Protein AF-A0A8H7UNI3-F1 (afdb_monomer_lite)

Secondary structure (DSSP, 8-state):
-PPPP-----------PPPPPPHHHHHHHHHHHTTS--HHHHHHHHHHHHH-HHHHHHHHHHHHHHHHHHHHHHHHHHHHHHHHHHHHHHHHHHHHHHHHHHHHIIIII-PPPP-GGGGGS-GGGGTHHHHHHHHHHHHHHHHHHH-HHHHHHHHHHHHHHHHHHHHHTTGGGPPP----HHHHHHHHHHHHHHHHHHH-

Foldseek 3Di:
DDDDDDDDDDDDDPPPDPPDDDPVNVVVVVVVVVPPPDLVNVLVVVVVQCVPPVNVVVVVVVVLVVLLVLLVQLLVCCVPPNLVRSLVVSLVVVVVVVVVVVCCCVPPVVDDDDDPCVVVDDPVVPCVSVVVSVLSSVSSVPCVPQNSQLSVLVVVLVCLVVVLVCQCVVNPVHHHDNCDPVSVVVSVVSVVVSVVSSPD

Structure (mmCIF, N/CA/C/O backbone):
data_AF-A0A8H7UNI3-F1
#
_entry.id   AF-A0A8H7UNI3-F1
#
loop_
_atom_site.group_PDB
_atom_site.id
_atom_site.type_symbol
_atom_site.label_atom_id
_atom_site.label_alt_id
_atom_site.label_comp_id
_atom_site.label_asym_id
_atom_site.label_entity_id
_atom_site.label_seq_id
_atom_site.pdbx_PDB_ins_code
_atom_site.Cartn_x
_atom_site.Cartn_y
_atom_site.Cartn_z
_atom_site.occupancy
_atom_site.B_iso_or_equiv
_atom_site.auth_seq_id
_atom_site.auth_comp_id
_atom_site.auth_asym_id
_atom_site.auth_atom_id
_atom_site.pdbx_PDB_model_num
ATOM 1 N N . MET A 1 1 ? 54.895 30.260 94.981 1.00 42.53 1 MET A N 1
ATOM 2 C CA . MET A 1 1 ? 55.186 29.253 93.941 1.00 42.53 1 MET A CA 1
ATOM 3 C C . MET A 1 1 ? 54.260 29.545 92.783 1.00 42.53 1 MET A C 1
ATOM 5 O O . MET A 1 1 ? 53.052 29.468 92.940 1.00 42.53 1 MET A O 1
ATOM 9 N N . THR A 1 2 ? 54.860 30.066 91.725 1.00 41.38 2 THR A N 1
ATOM 10 C CA . THR A 1 2 ? 54.277 30.655 90.517 1.00 41.38 2 THR A CA 1
ATOM 11 C C . THR A 1 2 ? 53.816 29.571 89.540 1.00 41.38 2 THR A C 1
ATOM 13 O O . THR A 1 2 ? 54.536 28.595 89.341 1.00 41.38 2 THR A O 1
ATOM 16 N N . ALA A 1 3 ? 52.640 29.753 88.936 1.00 44.31 3 ALA A N 1
ATOM 17 C CA . ALA A 1 3 ? 52.202 29.032 87.738 1.00 44.31 3 ALA A CA 1
ATOM 18 C C . ALA A 1 3 ? 52.617 29.837 86.486 1.00 44.31 3 ALA A C 1
ATOM 20 O O . ALA A 1 3 ? 52.669 31.065 86.597 1.00 44.31 3 ALA A O 1
ATOM 21 N N . PRO A 1 4 ? 52.928 29.206 85.339 1.00 58.06 4 PRO A N 1
ATOM 22 C CA . PRO A 1 4 ? 53.362 29.924 84.145 1.00 58.06 4 PRO A CA 1
ATOM 23 C C . PRO A 1 4 ? 52.221 30.165 83.132 1.00 58.06 4 PRO A C 1
ATOM 25 O O . PRO A 1 4 ? 51.328 29.330 82.978 1.00 58.06 4 PRO A O 1
ATOM 28 N N . GLU A 1 5 ? 52.302 31.324 82.465 1.00 50.12 5 GLU A N 1
ATOM 29 C CA . GLU A 1 5 ? 51.849 31.624 81.087 1.00 50.12 5 GLU A CA 1
ATOM 30 C C . GLU A 1 5 ? 52.573 30.674 80.098 1.00 50.12 5 GLU A C 1
ATOM 32 O O . GLU A 1 5 ? 53.584 30.087 80.472 1.00 50.12 5 GLU A O 1
ATOM 37 N N . GLU A 1 6 ? 52.202 30.394 78.852 1.00 48.94 6 GLU A N 1
ATOM 38 C CA . GLU A 1 6 ? 51.438 31.023 77.766 1.00 48.94 6 GLU A CA 1
ATOM 39 C C . GLU A 1 6 ? 51.235 29.889 76.715 1.00 48.94 6 GLU A C 1
ATOM 41 O O . GLU A 1 6 ? 51.937 28.881 76.807 1.00 48.94 6 GLU A O 1
ATOM 46 N N . ASP A 1 7 ? 50.291 30.002 75.767 1.00 41.06 7 ASP A N 1
ATOM 47 C CA . ASP A 1 7 ? 50.511 29.688 74.332 1.00 41.06 7 ASP A CA 1
ATOM 48 C C . ASP A 1 7 ? 49.221 29.430 73.516 1.00 41.06 7 ASP A C 1
ATOM 50 O O . ASP A 1 7 ? 48.423 28.535 73.798 1.00 41.06 7 ASP A O 1
ATOM 54 N N . LEU A 1 8 ? 49.158 30.183 72.409 1.00 43.31 8 LEU A N 1
ATOM 55 C CA . LEU A 1 8 ? 48.637 29.850 71.073 1.00 43.31 8 LEU A CA 1
ATOM 56 C C . LEU A 1 8 ? 47.137 30.016 70.755 1.00 43.31 8 LEU A C 1
ATOM 58 O O . LEU A 1 8 ? 46.293 29.133 70.883 1.00 43.31 8 LEU A O 1
ATOM 62 N N . GLU A 1 9 ? 46.893 31.192 70.179 1.00 51.53 9 GLU A N 1
ATOM 63 C CA . GLU A 1 9 ? 45.905 31.547 69.163 1.00 51.53 9 GLU A CA 1
ATOM 64 C C . GLU A 1 9 ? 45.958 30.594 67.941 1.00 51.53 9 GLU A C 1
ATOM 66 O O . GLU A 1 9 ? 46.979 30.508 67.261 1.00 51.53 9 GLU A O 1
ATOM 71 N N . GLU A 1 10 ? 44.847 29.922 67.614 1.00 48.41 10 GLU A N 1
ATOM 72 C CA . GLU A 1 10 ? 44.602 29.363 66.274 1.00 48.41 10 GLU A CA 1
ATOM 73 C C . GLU A 1 10 ? 43.250 29.845 65.730 1.00 48.41 10 GLU A C 1
ATOM 75 O O . GLU A 1 10 ? 42.175 29.576 66.274 1.00 48.41 10 GLU A O 1
ATOM 80 N N . ALA A 1 11 ? 43.326 30.566 64.613 1.00 50.69 11 ALA A N 1
ATOM 81 C CA . ALA A 1 11 ? 42.205 30.995 63.797 1.00 50.69 11 ALA A CA 1
ATOM 82 C C . ALA A 1 11 ? 41.625 29.807 63.002 1.00 50.69 11 ALA A C 1
ATOM 84 O O . ALA A 1 11 ? 42.269 29.274 62.100 1.00 50.69 11 ALA A O 1
ATOM 85 N N . GLY A 1 12 ? 40.383 29.417 63.309 1.00 41.47 12 GLY A N 1
ATOM 86 C CA . GLY A 1 12 ? 39.597 28.445 62.537 1.00 41.47 12 GLY A CA 1
ATOM 87 C C . GLY A 1 12 ? 38.755 29.106 61.426 1.00 41.47 12 GLY A C 1
ATOM 88 O O . GLY A 1 12 ? 38.325 30.249 61.583 1.00 41.47 12 GLY A O 1
ATOM 89 N N . PRO A 1 13 ? 38.508 28.422 60.293 1.00 48.19 13 PRO A N 1
ATOM 90 C CA . PRO A 1 13 ? 38.113 29.038 59.027 1.00 48.19 13 PRO A CA 1
ATOM 91 C C . PRO A 1 13 ? 36.651 29.504 58.992 1.00 48.19 13 PRO A C 1
ATOM 93 O O . PRO A 1 13 ? 35.735 28.786 59.393 1.00 48.19 13 PRO A O 1
ATOM 96 N N . ASN A 1 14 ? 36.437 30.681 58.395 1.00 47.12 14 ASN A N 1
ATOM 97 C CA . ASN A 1 14 ? 35.135 31.165 57.939 1.00 47.12 14 ASN A CA 1
ATOM 98 C C . ASN A 1 14 ? 34.467 30.122 57.028 1.00 47.12 14 ASN A C 1
ATOM 100 O O . ASN A 1 14 ? 34.757 30.037 55.835 1.00 47.12 14 ASN A O 1
ATOM 104 N N . SER A 1 15 ? 33.535 29.350 57.581 1.00 46.44 15 SER A N 1
ATOM 105 C CA . SER A 1 15 ? 32.591 28.552 56.805 1.00 46.44 15 SER A CA 1
ATOM 106 C C . SER A 1 15 ? 31.419 29.444 56.393 1.00 46.44 15 SER A C 1
ATOM 108 O O . SER A 1 15 ? 30.365 29.467 57.023 1.00 46.44 15 SER A O 1
ATOM 110 N N . CYS A 1 16 ? 31.599 30.202 55.307 1.00 44.38 16 CYS A N 1
ATOM 111 C CA . CYS A 1 16 ? 30.467 30.749 54.558 1.00 44.38 16 CYS A CA 1
ATOM 112 C C . CYS A 1 16 ? 29.677 29.571 53.975 1.00 44.38 16 CYS A C 1
ATOM 114 O O . CYS A 1 16 ? 29.961 29.087 52.880 1.00 44.38 16 CYS A O 1
ATOM 116 N N . SER A 1 17 ? 28.702 29.079 54.732 1.00 49.84 17 SER A N 1
ATOM 117 C CA . SER A 1 17 ? 27.636 28.243 54.195 1.00 49.84 17 SER A CA 1
ATOM 118 C C . SER A 1 17 ? 26.796 29.118 53.254 1.00 49.84 17 SER A C 1
ATOM 120 O O . SER A 1 17 ? 26.482 30.257 53.613 1.00 49.84 17 SER A O 1
ATOM 122 N N . PRO A 1 18 ? 26.461 28.659 52.035 1.00 60.09 18 PRO A N 1
ATOM 123 C CA . PRO A 1 18 ? 25.555 29.413 51.181 1.00 60.09 18 PRO A CA 1
ATOM 124 C C . PRO A 1 18 ? 24.216 29.591 51.917 1.00 60.09 18 PRO A C 1
ATOM 126 O O . PRO A 1 18 ? 23.782 28.660 52.603 1.00 60.09 18 PRO A O 1
ATOM 129 N N . PRO A 1 19 ? 23.566 30.764 51.818 1.00 61.25 19 PRO A N 1
ATOM 130 C CA . PRO A 1 19 ? 22.282 30.984 52.467 1.00 61.25 19 PRO A CA 1
ATOM 131 C C . PRO A 1 19 ? 21.279 29.941 51.968 1.00 61.25 19 PRO A C 1
ATOM 133 O O . PRO A 1 19 ? 21.149 29.725 50.761 1.00 61.25 19 PRO A O 1
ATOM 136 N N . SER A 1 20 ? 20.588 29.285 52.904 1.00 57.09 20 SER A N 1
ATOM 137 C CA . SER A 1 20 ? 19.504 28.359 52.583 1.00 57.09 20 SER A CA 1
ATOM 138 C C . SER A 1 20 ? 18.502 29.048 51.653 1.00 57.09 20 SER A C 1
ATOM 140 O O . SER A 1 20 ? 18.133 30.195 51.923 1.00 57.09 20 SER A O 1
ATOM 142 N N . PRO A 1 21 ? 18.055 28.385 50.573 1.00 60.16 21 PRO A N 1
ATOM 143 C CA . PRO A 1 21 ? 17.073 28.964 49.669 1.00 60.16 21 PRO A CA 1
ATOM 144 C C . PRO A 1 21 ? 15.832 29.366 50.471 1.00 60.16 21 PRO A C 1
ATOM 146 O O . PRO A 1 21 ? 15.247 28.550 51.185 1.00 60.16 21 PRO A O 1
ATOM 149 N N . THR A 1 22 ? 15.461 30.645 50.395 1.00 65.56 22 THR A N 1
ATOM 150 C CA . THR A 1 22 ? 14.227 31.153 51.000 1.00 65.56 22 THR A CA 1
ATOM 151 C C . THR A 1 22 ? 13.025 30.472 50.355 1.00 65.56 22 THR A C 1
ATOM 153 O O . THR A 1 22 ? 13.095 30.042 49.200 1.00 65.56 22 THR A O 1
ATOM 156 N N . ILE A 1 23 ? 11.916 30.381 51.092 1.00 62.84 23 ILE A N 1
ATOM 157 C CA . ILE A 1 23 ? 10.674 29.757 50.610 1.00 62.84 23 ILE A CA 1
ATOM 158 C C . ILE A 1 23 ? 10.248 30.340 49.252 1.00 62.84 23 ILE A C 1
ATOM 160 O O . ILE A 1 23 ? 9.912 29.571 48.360 1.00 62.84 23 ILE A O 1
ATOM 164 N N . ASP A 1 24 ? 10.428 31.644 49.033 1.00 60.12 24 ASP A N 1
ATOM 165 C CA . ASP A 1 24 ? 10.155 32.309 47.748 1.00 60.12 24 ASP A CA 1
ATOM 166 C C . ASP A 1 24 ? 10.983 31.744 46.577 1.00 60.12 24 ASP A C 1
ATOM 168 O O . ASP A 1 24 ? 10.516 31.657 45.441 1.00 60.12 24 ASP A O 1
ATOM 172 N N . THR A 1 25 ? 12.222 31.320 46.845 1.00 61.28 25 THR A N 1
ATOM 173 C CA . THR A 1 25 ? 13.099 30.694 45.845 1.00 61.28 25 THR A CA 1
ATOM 174 C C . THR A 1 25 ? 12.619 29.278 45.537 1.00 61.28 25 THR A C 1
ATOM 176 O O . THR A 1 25 ? 12.589 28.875 44.377 1.00 61.28 25 THR A O 1
ATOM 179 N N . ILE A 1 26 ? 12.186 28.530 46.555 1.00 60.28 26 ILE A N 1
ATOM 180 C CA . ILE A 1 26 ? 11.638 27.175 46.400 1.00 60.28 26 ILE A CA 1
ATOM 181 C C . ILE A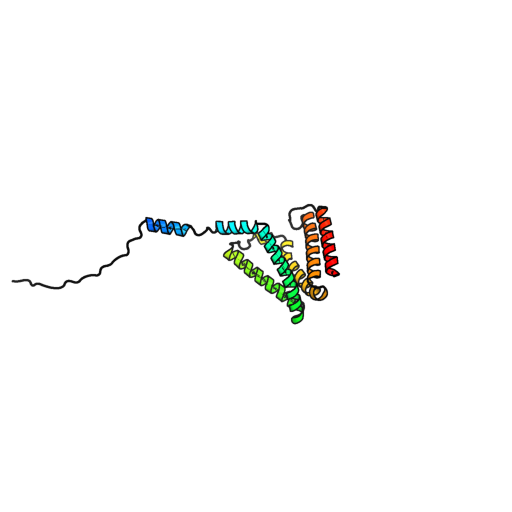 1 26 ? 10.307 27.220 45.639 1.00 60.28 26 ILE A C 1
ATOM 183 O O . ILE A 1 26 ? 10.120 26.436 44.715 1.00 60.28 26 ILE A O 1
ATOM 187 N N . GLU A 1 27 ? 9.420 28.165 45.953 1.00 61.44 27 GLU A N 1
ATOM 188 C CA . GLU A 1 27 ? 8.147 28.347 45.250 1.00 61.44 27 GLU A CA 1
ATOM 189 C C . GLU A 1 27 ? 8.346 28.804 43.799 1.00 61.44 27 GLU A C 1
ATOM 191 O O . GLU A 1 27 ? 7.694 28.273 42.901 1.00 61.44 27 GLU A O 1
ATOM 196 N N . SER A 1 28 ? 9.297 29.708 43.536 1.00 55.53 28 SER A N 1
ATOM 197 C CA . SER A 1 28 ? 9.652 30.137 42.174 1.00 55.53 28 SER A CA 1
ATOM 198 C C . SER A 1 28 ? 10.241 28.992 41.333 1.00 55.53 28 SER A C 1
ATOM 200 O O . SER A 1 28 ? 9.890 28.819 40.164 1.00 55.53 28 SER A O 1
ATOM 202 N N . THR A 1 29 ? 11.071 28.138 41.943 1.00 57.00 29 THR A N 1
ATOM 203 C CA . THR A 1 29 ? 11.663 26.970 41.264 1.00 57.00 29 THR A CA 1
ATOM 204 C C . THR A 1 29 ? 10.628 25.852 41.057 1.00 57.00 29 THR A C 1
ATOM 206 O O . THR A 1 29 ? 10.577 25.245 39.988 1.00 57.00 29 THR A O 1
ATOM 209 N N . ALA A 1 30 ? 9.732 25.633 42.026 1.00 55.91 30 ALA A N 1
ATOM 210 C CA . ALA A 1 30 ? 8.631 24.672 41.932 1.00 55.91 30 ALA A CA 1
ATOM 211 C C . ALA A 1 30 ? 7.537 25.104 40.936 1.00 55.91 30 ALA A C 1
ATOM 213 O O . ALA A 1 30 ? 6.898 24.257 40.304 1.00 55.91 30 ALA A O 1
ATOM 214 N N . ALA A 1 31 ? 7.330 26.412 40.756 1.00 53.22 31 ALA A N 1
ATOM 215 C CA . ALA A 1 31 ? 6.441 26.953 39.731 1.00 53.22 31 ALA A CA 1
ATOM 216 C C . ALA A 1 31 ? 6.993 26.724 38.312 1.00 53.22 31 ALA A C 1
ATOM 218 O O . ALA A 1 31 ? 6.220 26.422 37.405 1.00 53.22 31 ALA A O 1
ATOM 219 N N . ALA A 1 32 ? 8.318 26.791 38.132 1.00 53.22 32 ALA A N 1
ATOM 220 C CA . ALA A 1 32 ? 8.973 26.555 36.845 1.00 53.22 32 ALA A CA 1
ATOM 221 C C . ALA A 1 32 ? 9.024 25.063 36.446 1.00 53.22 32 ALA A C 1
ATOM 223 O O . ALA A 1 32 ? 8.946 24.738 35.261 1.00 53.22 32 ALA A O 1
ATOM 224 N N . GLU A 1 33 ? 9.108 24.138 37.410 1.00 49.38 33 GLU A N 1
ATOM 225 C CA . GLU A 1 33 ? 9.155 22.689 37.138 1.00 49.38 33 GLU A CA 1
ATOM 226 C C . GLU A 1 33 ? 7.776 22.100 36.762 1.00 49.38 33 GLU A C 1
ATOM 228 O O . GLU A 1 33 ? 7.681 21.138 35.997 1.00 49.38 33 GLU A O 1
ATOM 233 N N . ASN A 1 34 ? 6.683 22.734 37.202 1.00 52.75 34 ASN A N 1
ATOM 234 C CA . ASN A 1 34 ? 5.306 22.324 36.890 1.00 52.75 34 ASN A CA 1
ATOM 235 C C . ASN A 1 34 ? 4.814 22.722 35.483 1.00 52.75 34 ASN A C 1
ATOM 237 O O . ASN A 1 34 ? 3.664 22.456 35.128 1.00 52.75 34 ASN A O 1
ATOM 241 N N . GLN A 1 35 ? 5.671 23.328 34.659 1.00 55.00 35 GLN A N 1
ATOM 242 C CA . GLN A 1 35 ? 5.368 23.724 33.278 1.00 55.00 35 GLN A CA 1
ATOM 243 C C . GLN A 1 35 ? 5.898 22.754 32.216 1.00 55.00 35 GLN A C 1
ATOM 245 O O . GLN A 1 35 ? 5.886 23.064 31.024 1.00 55.00 35 GLN A O 1
ATOM 250 N N . GLN A 1 36 ? 6.307 21.545 32.609 1.00 52.44 36 GLN A N 1
ATOM 251 C CA . GLN A 1 36 ? 6.522 20.458 31.659 1.00 52.44 36 GLN A CA 1
ATOM 252 C C . GLN A 1 36 ? 5.143 19.987 31.144 1.00 52.44 36 GLN A C 1
ATOM 254 O O . GLN A 1 36 ? 4.366 19.437 31.929 1.00 52.44 36 GLN A O 1
ATOM 259 N N . PRO A 1 37 ? 4.798 20.169 29.850 1.00 52.97 37 PRO A N 1
ATOM 260 C CA . PRO A 1 37 ? 3.470 19.831 29.346 1.00 52.97 37 PRO A CA 1
ATOM 261 C C . PRO A 1 37 ? 3.170 18.360 29.629 1.00 52.97 37 PRO A C 1
ATOM 263 O O . PRO A 1 37 ? 3.913 17.468 29.195 1.00 52.97 37 PRO A O 1
ATOM 266 N N . SER A 1 38 ? 2.091 18.131 30.380 1.00 60.66 38 SER A N 1
ATOM 267 C CA . SER A 1 38 ? 1.653 16.812 30.829 1.00 60.66 38 SER A CA 1
ATOM 268 C C . SER A 1 38 ? 1.602 15.851 29.642 1.00 60.66 38 SER A C 1
ATOM 270 O O . SER A 1 38 ? 1.135 16.210 28.559 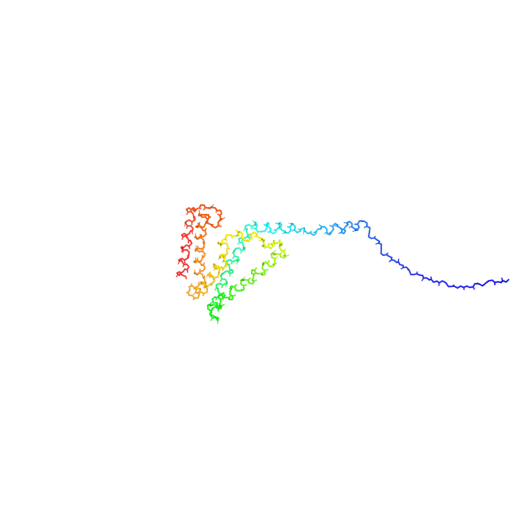1.00 60.66 38 SER A O 1
ATOM 272 N N . THR A 1 39 ? 2.021 14.597 29.828 1.00 68.12 39 THR A N 1
ATOM 273 C CA . THR A 1 39 ? 1.886 13.528 28.820 1.00 68.12 39 THR A CA 1
ATOM 274 C C . THR A 1 39 ? 0.478 13.493 28.204 1.00 68.12 39 THR A C 1
ATOM 276 O O . THR A 1 39 ? 0.327 13.236 27.011 1.00 68.12 39 THR A O 1
ATOM 279 N N . LYS A 1 40 ? -0.550 13.864 28.982 1.00 56.31 40 LYS A N 1
ATOM 280 C CA . LYS A 1 40 ? -1.939 14.001 28.525 1.00 56.31 40 LYS A CA 1
ATOM 281 C C . LYS A 1 40 ? -2.143 15.119 27.493 1.00 56.31 40 LYS A C 1
ATOM 283 O O . LYS A 1 40 ? -2.862 14.907 26.521 1.00 56.31 40 LYS A O 1
ATOM 288 N N . GLU A 1 41 ? -1.499 16.274 27.650 1.00 70.06 41 GLU A N 1
ATOM 289 C CA . GLU A 1 41 ? -1.566 17.373 26.675 1.00 70.06 41 GLU A CA 1
ATOM 290 C C . GLU A 1 41 ? -0.850 17.023 25.368 1.00 70.06 41 GLU A C 1
ATOM 292 O O . GLU A 1 41 ? -1.351 17.332 24.287 1.00 70.06 41 GLU A O 1
ATOM 297 N N . LYS A 1 42 ? 0.286 16.317 25.444 1.00 63.38 42 LYS A N 1
ATOM 298 C CA . LYS A 1 42 ? 1.014 15.849 24.252 1.00 63.38 42 LYS A CA 1
ATOM 299 C C . LYS A 1 42 ? 0.191 14.845 23.437 1.00 63.38 42 LYS A C 1
ATOM 301 O O . LYS A 1 42 ? 0.145 14.950 22.211 1.00 63.38 42 LYS A O 1
ATOM 306 N N . ILE A 1 43 ? -0.479 13.904 24.108 1.00 65.38 43 ILE A N 1
ATOM 307 C CA . ILE A 1 43 ? -1.363 12.916 23.467 1.00 65.38 43 ILE A CA 1
ATOM 308 C C . ILE A 1 43 ? -2.590 13.605 22.857 1.00 65.38 43 ILE A C 1
ATOM 310 O O . ILE A 1 43 ? -2.902 13.364 21.692 1.00 65.38 43 ILE A O 1
ATOM 314 N N . LYS A 1 44 ? -3.231 14.524 23.592 1.00 65.25 44 LYS A N 1
ATOM 315 C CA . LYS A 1 44 ? -4.375 15.302 23.095 1.00 65.25 44 LYS A CA 1
ATOM 316 C C . LYS A 1 44 ? -4.013 16.094 21.836 1.00 65.25 44 LYS A C 1
ATOM 318 O O . LYS A 1 44 ? -4.699 15.985 20.829 1.00 65.25 44 LYS A O 1
ATOM 323 N N . LYS A 1 45 ? -2.865 16.778 21.842 1.00 66.38 45 LYS A N 1
ATOM 324 C CA . LYS A 1 45 ? -2.362 17.530 20.684 1.00 66.38 45 LYS A CA 1
ATOM 325 C C . LYS A 1 45 ? -2.073 16.640 19.466 1.00 66.38 45 LYS A C 1
ATOM 327 O O . LYS A 1 45 ? -2.320 17.062 18.340 1.00 66.38 45 LYS A O 1
ATOM 332 N N . LYS A 1 46 ? -1.566 15.412 19.658 1.00 62.09 46 LYS A N 1
ATOM 333 C CA . LYS A 1 46 ? -1.403 14.426 18.567 1.00 62.09 46 LYS A CA 1
ATOM 334 C C . LYS A 1 46 ? -2.751 13.979 17.993 1.00 62.09 46 LYS A C 1
ATOM 336 O O . LYS A 1 46 ? -2.884 13.898 16.775 1.00 62.09 46 LYS A O 1
ATOM 341 N N . MET A 1 47 ? -3.733 13.715 18.853 1.00 59.88 47 MET A N 1
ATOM 342 C CA . MET A 1 47 ? -5.104 13.379 18.449 1.00 59.88 47 MET A CA 1
ATOM 343 C C . MET A 1 47 ? -5.774 14.526 17.683 1.00 59.88 47 MET A C 1
ATOM 345 O O . MET A 1 47 ? -6.391 14.279 16.650 1.00 59.88 47 MET A O 1
ATOM 349 N N . ASP A 1 48 ? -5.569 15.771 18.114 1.00 69.38 48 ASP A N 1
ATOM 350 C CA . ASP A 1 48 ? -6.068 16.966 17.422 1.00 69.38 48 ASP A CA 1
ATOM 351 C C . ASP A 1 48 ? -5.396 17.156 16.047 1.00 69.38 48 ASP A C 1
ATOM 353 O O . ASP A 1 48 ? -6.027 17.620 15.097 1.00 69.38 48 ASP A O 1
ATOM 357 N N . LEU A 1 49 ? -4.129 16.746 15.903 1.00 71.62 49 LEU A N 1
ATOM 358 C CA . LEU A 1 49 ? -3.405 16.825 14.634 1.00 71.62 49 LEU A CA 1
ATOM 359 C C . LEU A 1 49 ? -3.913 15.805 13.601 1.00 71.62 49 LEU A C 1
ATOM 361 O O . LEU A 1 49 ? -4.104 16.173 12.448 1.00 71.62 49 LEU A O 1
ATOM 365 N N . LEU A 1 50 ? -4.160 14.546 13.989 1.00 73.19 50 LEU A N 1
ATOM 366 C CA . LEU A 1 50 ? -4.750 13.542 13.083 1.00 73.19 50 LEU A CA 1
ATOM 367 C C . LEU A 1 50 ? -6.237 13.820 12.803 1.00 73.19 50 LEU A C 1
ATOM 369 O O . LEU A 1 50 ? -6.722 13.532 11.708 1.00 73.19 50 LEU A O 1
ATOM 373 N N . GLY A 1 51 ? -6.950 14.413 13.764 1.00 74.12 51 GLY A N 1
ATOM 374 C CA . GLY A 1 51 ? -8.320 14.893 13.579 1.00 74.12 51 GLY A CA 1
ATOM 375 C C . GLY A 1 51 ? -8.429 16.067 12.600 1.00 74.12 51 GLY A C 1
ATOM 376 O O . GLY A 1 51 ? -9.498 16.299 12.037 1.00 74.12 51 GLY A O 1
ATOM 377 N N . ASN A 1 52 ? -7.329 16.782 12.341 1.00 89.69 52 ASN A N 1
ATOM 378 C CA . ASN A 1 52 ? -7.287 17.815 11.317 1.00 89.69 52 ASN A CA 1
ATOM 379 C C . ASN A 1 52 ? -7.284 17.183 9.916 1.00 89.69 52 ASN A C 1
ATOM 381 O O . ASN A 1 52 ? -6.264 16.675 9.440 1.00 89.69 52 ASN A O 1
ATOM 385 N N . THR A 1 53 ? -8.424 17.276 9.227 1.00 89.75 53 THR A N 1
ATOM 386 C CA . THR A 1 53 ? -8.634 16.753 7.869 1.00 89.75 53 THR A CA 1
ATOM 387 C C . THR A 1 53 ? -7.510 17.132 6.909 1.00 89.75 53 THR A C 1
ATOM 389 O O . THR A 1 53 ? -7.056 16.290 6.140 1.00 89.75 53 THR A O 1
ATOM 392 N N . TYR A 1 54 ? -7.007 18.368 6.972 1.00 90.44 54 TYR A N 1
ATOM 393 C CA . TYR A 1 54 ? -5.950 18.828 6.070 1.00 90.44 54 TYR A CA 1
ATOM 394 C C . TYR A 1 54 ? -4.626 18.096 6.293 1.00 90.44 54 TYR A C 1
ATOM 396 O O . TYR A 1 54 ? -3.955 17.730 5.329 1.00 90.44 54 TYR A O 1
ATOM 404 N N . PHE A 1 55 ? -4.265 17.843 7.552 1.00 92.19 55 PHE A N 1
ATOM 405 C CA . PHE A 1 55 ? -3.045 17.114 7.884 1.00 92.19 55 PHE A CA 1
ATOM 406 C C . PHE A 1 55 ? -3.144 15.645 7.458 1.00 92.19 55 PHE A C 1
ATOM 408 O O . PHE A 1 55 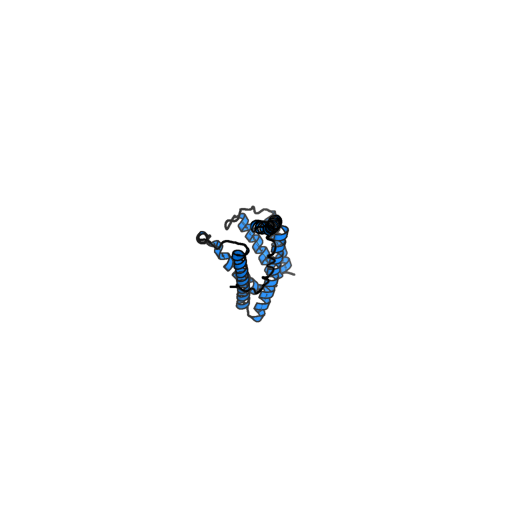? -2.229 15.118 6.827 1.00 92.19 55 PHE A O 1
ATOM 415 N N . SER A 1 56 ? -4.284 15.002 7.711 1.00 91.25 56 SER A N 1
ATOM 416 C CA . SER A 1 56 ? -4.540 13.632 7.256 1.00 91.25 56 SER A CA 1
ATOM 417 C C . SER A 1 56 ? -4.529 13.515 5.726 1.00 91.25 56 SER A C 1
ATOM 419 O O . SER A 1 56 ? -3.897 12.607 5.186 1.00 91.25 56 SER A O 1
ATOM 421 N N . CYS A 1 57 ? -5.131 14.468 5.007 1.00 92.50 57 CYS A N 1
ATOM 422 C CA . CYS A 1 57 ? -5.043 14.539 3.546 1.00 92.50 57 CYS A CA 1
ATOM 423 C C . CYS A 1 57 ? -3.596 14.688 3.066 1.00 92.50 57 CYS A C 1
ATOM 425 O O . CYS A 1 57 ? -3.190 14.007 2.126 1.00 92.50 57 CYS A O 1
ATOM 427 N N . PHE A 1 58 ? -2.801 15.533 3.724 1.00 94.56 58 PHE A N 1
ATOM 428 C CA . PHE A 1 58 ? -1.385 15.685 3.404 1.00 94.56 58 PHE A CA 1
ATOM 429 C C . PHE A 1 58 ? -0.618 14.362 3.558 1.00 94.56 58 PHE A C 1
ATOM 431 O O . PHE A 1 58 ? 0.103 13.968 2.641 1.00 94.56 58 PHE A O 1
ATOM 438 N N . LEU A 1 59 ? -0.819 13.629 4.658 1.00 93.88 59 LEU A N 1
ATOM 439 C CA . LEU A 1 59 ? -0.193 12.317 4.856 1.00 93.88 59 LEU A CA 1
ATOM 440 C C . LEU A 1 59 ? -0.600 11.304 3.777 1.00 93.88 59 LEU A C 1
ATOM 442 O O . LEU A 1 59 ? 0.255 10.573 3.277 1.00 93.88 59 LEU A O 1
ATOM 446 N N . LEU A 1 60 ? -1.878 11.282 3.385 1.00 94.06 60 LEU A N 1
ATOM 447 C CA . LEU A 1 60 ? -2.375 10.410 2.315 1.00 94.06 60 LEU A CA 1
ATOM 448 C C . LEU A 1 60 ? -1.738 10.743 0.958 1.00 94.06 60 LEU A C 1
ATOM 450 O O . LEU A 1 60 ? -1.367 9.833 0.218 1.00 94.06 60 LEU A O 1
ATOM 454 N N . ILE A 1 61 ? -1.560 12.031 0.648 1.00 95.88 61 ILE A N 1
ATOM 455 C CA . ILE A 1 61 ? -0.877 12.479 -0.574 1.00 95.88 61 ILE A CA 1
ATOM 456 C C . ILE A 1 61 ? 0.577 12.005 -0.570 1.00 95.88 61 ILE A C 1
ATOM 458 O O . ILE A 1 61 ? 1.032 11.403 -1.543 1.00 95.88 61 ILE A O 1
ATOM 462 N N . VAL A 1 62 ? 1.298 12.222 0.534 1.00 97.19 62 VAL A N 1
ATOM 463 C CA . VAL A 1 62 ? 2.692 11.779 0.670 1.00 97.19 62 VAL A CA 1
ATOM 464 C C . VAL A 1 62 ? 2.796 10.259 0.525 1.00 97.19 62 VAL A C 1
ATOM 466 O O . VAL A 1 62 ? 3.651 9.777 -0.216 1.00 97.19 62 VAL A O 1
ATOM 469 N N . ALA A 1 63 ? 1.897 9.497 1.154 1.00 94.69 63 ALA A N 1
ATOM 470 C CA . ALA A 1 63 ? 1.853 8.043 1.013 1.00 94.69 63 ALA A CA 1
ATOM 471 C C . ALA A 1 63 ? 1.629 7.606 -0.447 1.00 94.69 63 ALA A C 1
ATOM 473 O O . ALA A 1 63 ? 2.313 6.702 -0.930 1.00 94.69 63 ALA A O 1
ATOM 474 N N . GLY A 1 64 ? 0.735 8.280 -1.177 1.00 94.19 64 GLY A N 1
ATOM 475 C CA . GLY A 1 64 ? 0.518 8.042 -2.606 1.00 94.19 64 GLY A CA 1
ATOM 476 C C . GLY A 1 64 ? 1.771 8.296 -3.451 1.00 94.19 64 GLY A C 1
ATOM 477 O O . GLY A 1 64 ? 2.134 7.465 -4.287 1.00 94.19 64 GLY A O 1
ATOM 478 N N . CYS A 1 65 ? 2.491 9.390 -3.190 1.00 96.31 65 CYS A N 1
ATOM 479 C CA . CYS A 1 65 ? 3.774 9.676 -3.840 1.00 96.31 65 CYS A CA 1
ATOM 480 C C . CYS A 1 65 ? 4.817 8.586 -3.549 1.00 96.31 65 CYS A C 1
ATOM 482 O O . CYS A 1 65 ? 5.524 8.145 -4.457 1.00 96.31 65 CYS A O 1
ATOM 484 N N . CYS A 1 66 ? 4.885 8.098 -2.309 1.00 95.25 66 CYS A N 1
ATOM 485 C CA . CYS A 1 66 ? 5.781 7.004 -1.937 1.00 95.25 66 CYS A CA 1
ATOM 486 C C . CYS A 1 66 ? 5.476 5.709 -2.706 1.00 95.25 66 CYS A C 1
ATOM 488 O O . CYS A 1 66 ? 6.414 5.036 -3.127 1.00 95.25 66 CYS A O 1
ATOM 490 N N . LEU A 1 67 ? 4.203 5.376 -2.960 1.00 94.12 67 LEU A N 1
ATOM 491 C CA . LEU A 1 67 ? 3.842 4.212 -3.786 1.00 94.12 67 LEU A CA 1
ATOM 492 C C . LEU A 1 67 ? 4.329 4.355 -5.239 1.00 94.12 67 LEU A C 1
ATOM 494 O O . LEU A 1 67 ? 4.785 3.376 -5.835 1.00 94.12 67 LEU A O 1
ATOM 498 N N . ALA A 1 68 ? 4.299 5.570 -5.797 1.00 93.94 68 ALA A N 1
ATOM 499 C CA . ALA A 1 68 ? 4.866 5.848 -7.118 1.00 93.94 68 ALA A CA 1
ATOM 500 C C . ALA A 1 68 ? 6.389 5.651 -7.148 1.00 93.94 68 ALA A C 1
ATOM 502 O O . ALA A 1 68 ? 6.915 4.982 -8.043 1.00 93.94 68 ALA A O 1
ATOM 503 N N . VAL A 1 69 ? 7.092 6.157 -6.131 1.00 95.19 69 VAL A N 1
ATOM 504 C CA . VAL A 1 69 ? 8.538 5.941 -5.970 1.00 95.19 69 VAL A CA 1
ATOM 505 C C . VAL A 1 69 ? 8.851 4.453 -5.798 1.00 95.19 69 VAL A C 1
ATOM 507 O O . VAL A 1 69 ? 9.762 3.944 -6.449 1.00 95.19 69 VAL A O 1
ATOM 510 N N . GLN A 1 70 ? 8.071 3.730 -4.990 1.00 94.56 70 GLN A N 1
ATOM 511 C CA . GLN A 1 70 ? 8.229 2.293 -4.774 1.00 94.56 70 GLN A CA 1
ATOM 512 C C . GLN A 1 70 ? 8.083 1.505 -6.079 1.00 94.56 70 GLN A C 1
ATOM 514 O O . GLN A 1 70 ? 8.887 0.613 -6.339 1.00 94.56 70 GLN A O 1
ATOM 519 N N . ALA A 1 71 ? 7.105 1.836 -6.927 1.00 93.31 71 ALA A N 1
ATOM 520 C CA . ALA A 1 71 ? 6.945 1.193 -8.230 1.00 93.31 71 ALA A CA 1
ATOM 521 C C . ALA A 1 71 ? 8.202 1.352 -9.107 1.00 93.31 71 ALA A C 1
ATOM 523 O O . ALA A 1 71 ? 8.684 0.374 -9.684 1.00 93.31 71 ALA A O 1
ATOM 524 N N . GLY A 1 72 ? 8.782 2.557 -9.150 1.00 91.69 72 GLY A N 1
ATOM 525 C CA . GLY A 1 72 ? 10.035 2.823 -9.864 1.00 91.69 72 GLY A CA 1
ATOM 526 C C . GLY A 1 72 ? 11.246 2.107 -9.256 1.00 91.69 72 GLY A C 1
ATOM 527 O O . GLY A 1 72 ? 12.006 1.455 -9.973 1.00 91.69 72 GLY A O 1
ATOM 528 N N . ALA A 1 73 ? 11.408 2.169 -7.933 1.00 94.12 73 ALA A N 1
ATOM 529 C CA . ALA A 1 73 ? 12.497 1.506 -7.215 1.00 94.12 73 ALA A CA 1
ATOM 530 C C . ALA A 1 73 ? 12.464 -0.018 -7.413 1.00 94.12 73 ALA A C 1
ATOM 532 O O . ALA A 1 73 ? 13.487 -0.632 -7.721 1.00 94.12 73 ALA A O 1
ATOM 533 N N . ASN A 1 74 ? 11.277 -0.619 -7.328 1.00 94.31 74 ASN A N 1
ATOM 534 C CA . ASN A 1 74 ? 11.068 -2.046 -7.545 1.00 94.31 74 ASN A CA 1
ATOM 535 C C . ASN A 1 74 ? 11.365 -2.460 -8.987 1.00 94.31 74 ASN A C 1
ATOM 537 O O . ASN A 1 74 ? 11.98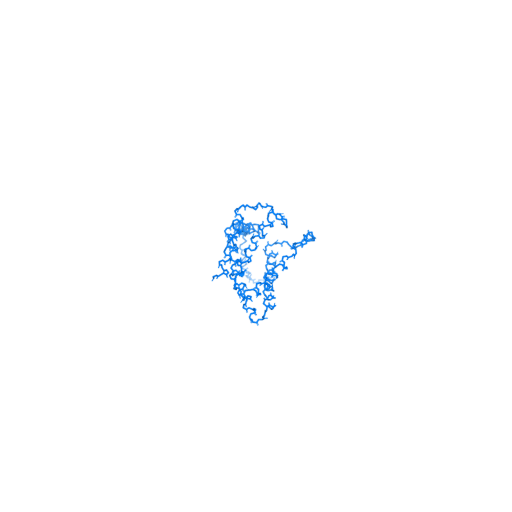1 -3.502 -9.210 1.00 94.31 74 ASN A O 1
ATOM 541 N N . ALA A 1 75 ? 10.975 -1.646 -9.971 1.00 92.00 75 ALA A N 1
ATOM 542 C CA . ALA A 1 75 ? 11.322 -1.888 -11.367 1.00 92.00 75 ALA A CA 1
ATOM 543 C C . ALA A 1 75 ? 12.841 -1.827 -11.595 1.00 92.00 75 ALA A C 1
ATOM 545 O O . ALA A 1 75 ? 13.380 -2.650 -12.332 1.00 92.00 75 ALA A O 1
ATOM 546 N N . THR A 1 76 ? 13.540 -0.900 -10.937 1.00 93.31 76 THR A N 1
ATOM 547 C CA . THR A 1 76 ? 15.006 -0.814 -10.977 1.00 93.31 76 THR A CA 1
ATOM 548 C C . THR A 1 76 ? 15.646 -2.051 -10.355 1.00 93.31 76 THR A C 1
ATOM 550 O O . THR A 1 76 ? 16.415 -2.729 -11.027 1.00 93.31 76 THR A O 1
ATOM 553 N N . LEU A 1 77 ? 15.276 -2.422 -9.126 1.00 93.19 77 LEU A N 1
ATOM 554 C CA . LEU A 1 77 ? 15.757 -3.646 -8.471 1.00 93.19 77 LEU A CA 1
ATOM 555 C C . LEU A 1 77 ? 15.493 -4.898 -9.315 1.00 93.19 77 LEU A C 1
ATOM 557 O O . LEU A 1 77 ? 16.352 -5.771 -9.391 1.00 93.19 77 LEU A O 1
ATOM 561 N N . ASN A 1 78 ? 14.348 -4.971 -9.997 1.00 94.06 78 ASN A N 1
ATOM 562 C CA . ASN A 1 78 ? 14.016 -6.087 -10.880 1.00 94.06 78 ASN A CA 1
ATOM 563 C C . ASN A 1 78 ? 15.005 -6.209 -12.052 1.00 94.06 78 ASN A C 1
ATOM 565 O O . ASN A 1 78 ? 15.369 -7.319 -12.428 1.00 94.06 78 ASN A O 1
ATOM 569 N N . LYS A 1 79 ? 15.501 -5.088 -12.595 1.00 92.69 79 LYS A N 1
ATOM 570 C CA . LYS A 1 79 ? 16.515 -5.104 -13.664 1.00 92.69 79 LYS A CA 1
ATOM 571 C C . LYS A 1 79 ? 17.856 -5.686 -13.205 1.00 92.69 79 LYS A C 1
ATOM 573 O O . LYS A 1 79 ? 18.531 -6.305 -14.018 1.00 92.69 79 LYS A O 1
ATOM 578 N N . TYR A 1 80 ? 18.231 -5.496 -11.938 1.00 95.00 80 TYR A N 1
ATOM 579 C CA . TYR A 1 80 ? 19.538 -5.919 -11.415 1.00 95.00 80 TYR A CA 1
ATOM 580 C C . TYR A 1 80 ? 19.509 -7.272 -10.694 1.00 95.00 80 TYR A C 1
ATOM 582 O O . TYR A 1 80 ? 20.412 -8.079 -10.876 1.00 95.00 80 TYR A O 1
ATOM 590 N N . GLY A 1 81 ? 18.490 -7.526 -9.872 1.00 93.12 81 GLY A N 1
ATOM 591 C CA . GLY A 1 81 ? 18.377 -8.735 -9.045 1.00 93.12 81 GLY A CA 1
ATOM 592 C C . GLY A 1 81 ? 17.273 -9.699 -9.480 1.00 93.12 81 GLY A C 1
ATOM 593 O O . GLY A 1 81 ? 17.122 -10.771 -8.898 1.00 93.12 81 GLY A O 1
ATOM 594 N N . GLY A 1 82 ? 16.480 -9.337 -10.491 1.00 94.00 82 GLY A N 1
ATOM 595 C CA . GLY A 1 82 ? 15.329 -10.118 -10.929 1.00 94.00 82 GLY A CA 1
ATOM 596 C C . GLY A 1 82 ? 14.082 -9.932 -10.059 1.00 94.00 82 GLY A C 1
ATOM 597 O O . GLY A 1 82 ? 14.075 -9.256 -9.027 1.00 94.00 82 GLY A O 1
ATOM 598 N N . ARG A 1 83 ? 12.989 -10.558 -10.505 1.00 91.25 83 ARG A N 1
ATOM 599 C CA . ARG A 1 83 ? 11.625 -10.329 -9.992 1.00 91.25 83 ARG A CA 1
ATOM 600 C C . ARG A 1 83 ? 11.480 -10.723 -8.526 1.00 91.25 83 ARG A C 1
ATOM 602 O O . ARG A 1 83 ? 10.987 -9.937 -7.723 1.00 91.25 83 ARG A O 1
ATOM 609 N N . SER A 1 84 ? 11.923 -11.932 -8.186 1.00 92.44 84 SER A N 1
ATOM 610 C CA . SER A 1 84 ? 11.795 -12.468 -6.830 1.00 92.44 84 SER A CA 1
ATOM 611 C C . SER A 1 84 ? 12.615 -11.647 -5.838 1.00 92.44 84 SER A C 1
ATOM 613 O O . SER A 1 84 ? 12.089 -11.246 -4.809 1.00 92.44 84 SER A O 1
ATOM 615 N N . PHE A 1 85 ? 13.859 -11.304 -6.187 1.00 94.56 85 PHE A N 1
ATOM 616 C CA . PHE A 1 85 ? 14.721 -10.487 -5.335 1.00 94.56 85 PHE A CA 1
ATOM 617 C C . PHE A 1 85 ? 14.136 -9.091 -5.093 1.00 94.56 85 PHE A C 1
ATOM 619 O O . PHE A 1 85 ? 14.059 -8.648 -3.950 1.00 94.56 85 PHE A O 1
ATOM 626 N N . ALA A 1 86 ? 13.665 -8.416 -6.146 1.00 93.56 86 ALA A N 1
ATOM 627 C CA . ALA A 1 86 ? 13.060 -7.092 -6.025 1.00 93.56 86 ALA A CA 1
ATOM 628 C C . ALA A 1 86 ? 11.824 -7.097 -5.112 1.00 93.56 86 ALA A C 1
ATOM 630 O O . ALA A 1 86 ? 11.696 -6.231 -4.247 1.00 93.56 86 ALA A O 1
ATOM 631 N N . ALA A 1 87 ? 10.942 -8.090 -5.268 1.00 93.00 87 ALA A N 1
ATOM 632 C CA . ALA A 1 87 ? 9.768 -8.241 -4.415 1.00 93.00 87 ALA A CA 1
ATOM 633 C C . ALA A 1 87 ? 10.158 -8.523 -2.954 1.00 93.00 87 ALA A C 1
ATOM 635 O O . ALA A 1 87 ? 9.639 -7.868 -2.050 1.00 93.00 87 ALA A O 1
ATOM 636 N N . THR A 1 88 ? 11.105 -9.439 -2.721 1.00 94.12 88 THR A N 1
ATOM 637 C CA . THR A 1 88 ? 11.587 -9.779 -1.375 1.00 94.12 88 THR A CA 1
ATOM 638 C C . THR A 1 88 ? 12.219 -8.578 -0.681 1.00 94.12 88 THR A C 1
ATOM 640 O O . THR A 1 88 ? 11.848 -8.285 0.451 1.00 94.12 88 THR A O 1
ATOM 643 N N . ILE A 1 89 ? 13.122 -7.849 -1.345 1.00 95.44 89 ILE A N 1
ATOM 644 C CA . ILE A 1 89 ? 13.771 -6.667 -0.759 1.00 95.44 89 ILE A CA 1
ATOM 645 C C . ILE A 1 89 ? 12.756 -5.556 -0.494 1.00 95.44 89 ILE A C 1
ATOM 647 O O . ILE A 1 89 ? 12.786 -4.965 0.582 1.00 95.44 89 ILE A O 1
ATOM 651 N N . SER A 1 90 ? 11.826 -5.303 -1.421 1.00 91.50 90 SER A N 1
ATOM 652 C CA . SER A 1 90 ? 10.766 -4.305 -1.225 1.00 91.50 90 SER A CA 1
ATOM 653 C C . SER A 1 90 ? 9.900 -4.622 -0.006 1.00 91.50 90 SER A C 1
ATOM 655 O O . SER A 1 90 ? 9.616 -3.741 0.803 1.00 91.50 90 SER A O 1
ATOM 657 N N . PHE A 1 91 ? 9.500 -5.884 0.151 1.00 90.06 91 PHE A N 1
ATOM 658 C CA . PHE A 1 91 ? 8.668 -6.289 1.277 1.00 90.06 91 PHE A CA 1
ATOM 659 C C . PHE A 1 91 ? 9.459 -6.330 2.593 1.00 90.06 91 PHE A C 1
ATOM 661 O O . PHE A 1 91 ? 8.935 -5.937 3.632 1.00 90.06 91 PHE A O 1
ATOM 668 N N . ALA A 1 92 ? 10.732 -6.736 2.559 1.00 94.19 92 ALA A N 1
ATOM 669 C CA . ALA A 1 92 ? 11.603 -6.781 3.732 1.00 94.19 92 ALA A CA 1
ATOM 670 C C . ALA A 1 92 ? 11.910 -5.385 4.295 1.00 94.19 92 ALA A C 1
ATOM 672 O O . ALA A 1 92 ? 11.837 -5.187 5.507 1.00 94.19 92 ALA A O 1
ATOM 673 N N . THR A 1 93 ? 12.214 -4.400 3.442 1.00 94.94 93 THR A N 1
ATOM 674 C CA . THR A 1 93 ? 12.440 -3.016 3.896 1.00 94.94 93 THR A CA 1
ATOM 675 C C . THR A 1 93 ? 11.156 -2.382 4.428 1.00 94.94 93 THR A C 1
ATOM 677 O O . THR A 1 93 ? 11.198 -1.681 5.438 1.00 94.94 93 THR A O 1
ATOM 680 N N . GLY A 1 94 ? 10.005 -2.689 3.819 1.00 94.00 94 GLY A N 1
ATOM 681 C CA . GLY A 1 94 ? 8.692 -2.313 4.345 1.00 94.00 94 GLY A CA 1
ATOM 682 C C . GLY A 1 94 ? 8.417 -2.915 5.727 1.00 94.00 94 GLY A C 1
ATOM 683 O O . GLY A 1 94 ? 8.034 -2.190 6.644 1.00 94.00 94 GLY A O 1
ATOM 684 N N . LEU A 1 95 ? 8.676 -4.215 5.908 1.00 95.00 95 LEU A N 1
ATOM 685 C CA . LEU A 1 95 ? 8.542 -4.888 7.202 1.00 95.00 95 LEU A CA 1
ATOM 686 C C . LEU A 1 95 ? 9.438 -4.239 8.262 1.00 95.00 95 LEU A C 1
ATOM 688 O O . LEU A 1 95 ? 8.970 -3.959 9.361 1.00 95.00 95 LEU A O 1
ATOM 692 N N . LEU A 1 96 ? 10.697 -3.947 7.927 1.00 96.88 96 LEU A N 1
ATOM 693 C CA . LEU A 1 96 ? 11.616 -3.264 8.836 1.00 96.88 96 LEU A CA 1
ATOM 694 C C . LEU A 1 96 ? 11.079 -1.889 9.260 1.00 96.88 96 LEU A C 1
ATOM 696 O O . LEU A 1 96 ? 11.091 -1.573 10.448 1.00 96.88 96 LEU A O 1
ATOM 700 N N . ALA A 1 97 ? 10.562 -1.092 8.321 1.00 95.69 97 ALA A N 1
ATOM 701 C CA . ALA A 1 97 ? 9.974 0.210 8.629 1.00 95.69 97 ALA A CA 1
ATOM 702 C C . ALA A 1 97 ? 8.756 0.092 9.565 1.00 95.69 97 ALA A C 1
ATOM 704 O O . ALA A 1 97 ? 8.634 0.863 10.517 1.00 95.69 97 ALA A O 1
ATOM 705 N N . VAL A 1 98 ? 7.888 -0.901 9.344 1.00 95.19 98 VAL A N 1
ATOM 706 C CA . VAL A 1 98 ? 6.730 -1.166 10.214 1.00 95.19 98 VAL A CA 1
ATOM 707 C C . VAL A 1 98 ? 7.164 -1.649 11.601 1.00 95.19 98 VAL A C 1
ATOM 709 O O . VAL A 1 98 ? 6.564 -1.241 12.591 1.00 95.19 98 VAL A O 1
ATOM 712 N N . LEU A 1 99 ? 8.221 -2.459 11.710 1.00 96.69 99 LEU A N 1
ATOM 713 C CA . LEU A 1 99 ? 8.771 -2.882 13.004 1.00 96.69 99 LEU A CA 1
ATOM 714 C C . LEU A 1 99 ? 9.366 -1.706 13.786 1.00 96.69 99 LEU A C 1
ATOM 716 O O . LEU A 1 99 ? 9.136 -1.596 14.988 1.00 96.69 99 LEU A O 1
ATOM 720 N N . ILE A 1 100 ? 10.081 -0.800 13.114 1.00 97.31 100 ILE A N 1
ATOM 721 C CA . ILE A 1 100 ? 10.578 0.436 13.734 1.00 97.31 100 ILE A CA 1
ATOM 722 C C . ILE A 1 100 ? 9.401 1.279 14.234 1.00 97.31 100 ILE A C 1
ATOM 724 O O . ILE A 1 100 ? 9.411 1.726 15.380 1.00 97.31 100 ILE A O 1
ATOM 728 N N . PHE A 1 101 ? 8.366 1.455 13.406 1.00 95.75 101 PHE A N 1
ATOM 729 C CA . PHE A 1 101 ? 7.150 2.154 13.813 1.00 95.75 101 PHE A CA 1
ATOM 730 C C . PHE A 1 101 ? 6.495 1.493 15.032 1.00 95.75 101 PHE A C 1
ATOM 732 O O . PHE A 1 101 ? 6.176 2.193 15.984 1.00 95.75 101 PHE A O 1
ATOM 739 N N . PHE A 1 102 ? 6.365 0.164 15.049 1.00 95.19 102 PHE A N 1
ATOM 740 C CA . PHE A 1 102 ? 5.811 -0.586 16.178 1.00 95.19 102 PHE A CA 1
ATOM 741 C C . PHE A 1 102 ? 6.592 -0.347 17.477 1.00 95.19 102 PHE A C 1
ATOM 743 O O . PHE A 1 102 ? 5.992 -0.075 18.515 1.00 95.19 102 PHE A O 1
ATOM 750 N N . VAL A 1 103 ? 7.928 -0.386 17.428 1.00 96.06 103 VAL A N 1
ATOM 751 C CA . VAL A 1 103 ? 8.767 -0.095 18.601 1.00 96.06 103 VAL A CA 1
ATOM 752 C C . VAL A 1 103 ? 8.534 1.334 19.090 1.00 96.06 103 VAL A C 1
ATOM 754 O O . VAL A 1 103 ? 8.351 1.537 20.289 1.00 96.06 103 VAL A O 1
ATOM 757 N N . ILE A 1 104 ? 8.488 2.322 18.192 1.00 94.94 104 ILE A N 1
ATOM 758 C CA . ILE A 1 104 ? 8.216 3.725 18.549 1.00 94.94 104 ILE A CA 1
ATOM 759 C C . ILE A 1 104 ? 6.811 3.876 19.142 1.00 94.94 104 ILE A C 1
ATOM 761 O O . ILE A 1 104 ? 6.635 4.575 20.138 1.00 94.94 104 ILE A O 1
ATOM 765 N N . ASP A 1 105 ? 5.813 3.223 18.559 1.00 92.81 105 ASP A N 1
ATOM 766 C CA . ASP A 1 105 ? 4.422 3.309 18.994 1.00 92.81 105 ASP A CA 1
ATOM 767 C C . ASP A 1 105 ? 4.238 2.758 20.417 1.00 92.81 105 ASP A C 1
ATOM 769 O O . ASP A 1 105 ? 3.670 3.418 21.288 1.00 92.81 105 ASP A O 1
ATOM 773 N N . VAL A 1 106 ? 4.837 1.602 20.707 1.00 93.81 106 VAL A N 1
ATOM 774 C CA . VAL A 1 106 ? 4.780 0.988 22.040 1.00 93.81 106 VAL A CA 1
ATOM 775 C C . VAL A 1 106 ? 5.609 1.768 23.069 1.00 93.81 106 VAL A C 1
ATOM 777 O O . VAL A 1 106 ? 5.152 1.987 24.188 1.00 93.81 106 VAL A O 1
ATOM 780 N N . THR A 1 107 ? 6.822 2.208 22.717 1.00 91.00 107 THR A N 1
ATOM 781 C CA . THR A 1 107 ? 7.759 2.809 23.690 1.00 91.00 107 THR A CA 1
ATOM 782 C C . THR A 1 107 ? 7.581 4.313 23.888 1.00 91.00 107 THR A C 1
ATOM 784 O O . THR A 1 107 ? 7.734 4.800 25.005 1.00 91.00 107 THR A O 1
ATOM 787 N N . ALA A 1 108 ? 7.260 5.058 22.829 1.00 90.19 108 ALA A N 1
ATOM 788 C CA . ALA A 1 108 ? 7.196 6.518 22.851 1.00 90.19 108 ALA A CA 1
ATOM 789 C C . ALA A 1 108 ? 5.767 7.067 22.759 1.00 90.19 108 ALA A C 1
ATOM 791 O O . ALA A 1 108 ? 5.515 8.170 23.249 1.00 90.19 108 ALA A O 1
ATOM 792 N N . LEU A 1 109 ? 4.835 6.339 22.129 1.00 87.56 109 LEU A N 1
ATOM 793 C CA . LEU A 1 109 ? 3.429 6.759 22.014 1.00 87.56 109 LEU A CA 1
ATOM 794 C C . LEU A 1 109 ? 2.521 6.101 23.060 1.00 87.56 109 LEU A C 1
ATOM 796 O O . LEU A 1 109 ? 1.429 6.607 23.314 1.00 87.56 109 LEU A O 1
ATOM 800 N N . GLY A 1 110 ? 3.008 5.055 23.732 1.00 85.44 110 GLY A N 1
ATOM 801 C CA . GLY A 1 110 ? 2.327 4.407 24.850 1.00 85.44 110 GLY A CA 1
ATOM 802 C C . GLY A 1 110 ? 1.213 3.451 24.426 1.00 85.44 110 GLY A C 1
ATOM 803 O O . GLY A 1 110 ? 0.332 3.154 25.234 1.00 85.44 110 GLY A O 1
ATOM 804 N N . THR A 1 111 ? 1.227 2.972 23.179 1.00 89.56 111 THR A N 1
ATOM 805 C CA . THR A 1 111 ? 0.270 1.961 22.716 1.00 89.56 111 THR A CA 1
ATOM 806 C C . THR A 1 111 ? 0.522 0.637 23.450 1.00 89.56 111 THR A C 1
ATOM 808 O O . THR A 1 111 ? 1.657 0.151 23.466 1.00 89.56 111 THR A O 1
ATOM 811 N N . PRO A 1 112 ? -0.500 0.024 24.080 1.00 89.69 112 PRO A N 1
ATOM 812 C CA . PRO A 1 112 ? -0.316 -1.228 24.803 1.00 89.69 112 PRO A CA 1
ATOM 813 C C . PRO A 1 112 ? 0.011 -2.381 23.848 1.00 89.69 112 PRO A C 1
ATOM 815 O O . PRO A 1 112 ? -0.507 -2.454 22.732 1.00 89.69 112 PRO A O 1
ATOM 818 N N . LEU A 1 113 ? 0.831 -3.323 24.319 1.00 92.56 113 LEU A N 1
ATOM 819 C CA . LEU A 1 113 ? 1.109 -4.557 23.585 1.00 92.56 113 LEU A CA 1
ATOM 820 C C . LEU A 1 113 ? -0.174 -5.380 23.359 1.00 92.56 113 LEU A C 1
ATOM 822 O O . LEU A 1 113 ? -1.126 -5.276 24.144 1.00 92.56 113 LEU A O 1
ATOM 826 N N . PRO A 1 114 ? -0.210 -6.228 22.311 1.00 90.06 114 PRO A N 1
ATOM 827 C CA . PRO A 1 114 ? -1.362 -7.077 22.034 1.00 90.06 114 PRO A CA 1
ATOM 828 C C . PRO A 1 114 ? -1.760 -7.921 23.253 1.00 90.06 114 PRO A C 1
ATOM 830 O O . PRO A 1 114 ? -0.934 -8.609 23.850 1.00 90.06 114 PRO A O 1
ATOM 833 N N . SER A 1 115 ? -3.041 -7.864 23.619 1.00 90.69 115 SER A N 1
ATOM 834 C CA . SER A 1 115 ? -3.604 -8.629 24.741 1.00 90.69 115 SER A CA 1
ATOM 835 C C . SER A 1 115 ? -4.138 -9.993 24.293 1.00 90.69 115 SER A C 1
ATOM 837 O O . SER A 1 115 ? -4.218 -10.286 23.098 1.00 90.69 115 SER A O 1
ATOM 839 N N . SER A 1 116 ? -4.607 -10.806 25.245 1.00 89.06 116 SER A N 1
ATOM 840 C CA . SER A 1 116 ? -5.293 -12.076 24.964 1.00 89.06 116 SER A CA 1
ATOM 841 C C . SER A 1 116 ? -6.511 -11.932 24.044 1.00 89.06 116 SER A C 1
ATOM 843 O O . SER A 1 116 ? -6.885 -12.904 23.399 1.00 89.06 116 SER A O 1
ATOM 845 N N . LYS A 1 117 ? -7.082 -10.725 23.901 1.00 88.69 117 LYS A N 1
ATOM 846 C CA . LYS A 1 117 ? -8.158 -10.429 22.938 1.00 88.69 117 LYS A CA 1
ATOM 847 C C . LYS A 1 117 ? -7.742 -10.622 21.477 1.00 88.69 117 LYS A C 1
ATOM 849 O O . LYS A 1 117 ? -8.603 -10.719 20.614 1.00 88.69 117 LYS A O 1
ATOM 854 N N . LEU A 1 118 ? -6.447 -10.699 21.167 1.00 89.38 118 LEU A N 1
ATOM 855 C CA . LEU A 1 118 ? -5.988 -10.955 19.801 1.00 89.38 118 LEU A CA 1
ATOM 856 C C . LEU A 1 118 ? -6.502 -12.301 19.259 1.00 89.38 118 LEU A C 1
ATOM 858 O O . LEU A 1 118 ? -6.752 -12.426 18.064 1.00 89.38 118 LEU A O 1
ATOM 862 N N . THR A 1 119 ? -6.726 -13.286 20.134 1.00 88.44 119 THR A N 1
ATOM 863 C CA . THR A 1 119 ? -7.267 -14.600 19.748 1.00 88.44 119 THR A CA 1
ATOM 864 C C . THR A 1 119 ? -8.722 -14.539 19.283 1.00 88.44 119 THR A C 1
ATOM 866 O O . THR A 1 119 ? -9.177 -15.457 18.608 1.00 88.44 119 THR A O 1
ATOM 869 N N . THR A 1 120 ? -9.446 -13.458 19.592 1.00 92.31 120 THR A N 1
ATOM 870 C CA . THR A 1 120 ? -10.825 -13.248 19.132 1.00 92.31 120 THR A CA 1
ATOM 871 C C . THR A 1 120 ? -10.893 -12.504 17.798 1.00 92.31 120 THR A C 1
ATOM 873 O O . THR A 1 120 ? -11.989 -12.226 17.315 1.00 92.31 120 THR A O 1
ATOM 876 N N . ALA A 1 121 ? -9.751 -12.130 17.209 1.00 91.38 121 ALA A N 1
ATOM 877 C CA . ALA A 1 121 ? -9.727 -11.456 15.919 1.00 91.38 121 ALA A CA 1
ATOM 878 C C . ALA A 1 121 ? -10.246 -12.395 14.812 1.00 91.38 121 ALA A C 1
ATOM 880 O O . ALA A 1 121 ? -9.825 -13.553 14.739 1.00 91.38 121 ALA A O 1
ATOM 881 N N . PRO A 1 122 ? -11.133 -11.919 13.922 1.00 91.50 122 PRO A N 1
ATOM 882 C CA . PRO A 1 122 ? -11.684 -12.752 12.864 1.00 91.50 122 PRO A CA 1
ATOM 883 C C . PRO A 1 122 ? -10.595 -13.166 11.868 1.00 91.50 122 PRO A C 1
ATOM 885 O O . PRO A 1 122 ? -9.650 -12.420 11.617 1.00 91.50 122 PRO A O 1
ATOM 888 N N . ALA A 1 123 ? -10.747 -14.338 11.243 1.00 89.06 123 ALA A N 1
ATOM 889 C CA . ALA A 1 123 ? -9.734 -14.905 10.345 1.00 89.06 123 ALA A CA 1
ATOM 890 C C . ALA A 1 123 ? -9.328 -13.955 9.197 1.00 89.06 123 ALA A C 1
ATOM 892 O O . ALA A 1 123 ? -8.159 -13.902 8.817 1.00 89.06 123 ALA A O 1
ATOM 893 N N . TYR A 1 124 ? -10.264 -13.147 8.687 1.00 89.00 124 TYR A N 1
ATOM 894 C CA . TYR A 1 124 ? -9.978 -12.178 7.628 1.00 89.00 124 TYR A CA 1
ATOM 895 C C . TYR A 1 124 ? -9.042 -11.041 8.072 1.00 89.00 124 TYR A C 1
ATOM 897 O O . TYR A 1 124 ? -8.416 -10.423 7.220 1.00 89.00 124 TYR A O 1
ATOM 905 N N . ALA A 1 125 ? -8.896 -10.759 9.372 1.00 89.75 125 ALA A N 1
ATOM 906 C CA . ALA A 1 125 ? -7.998 -9.705 9.855 1.00 89.75 125 ALA A CA 1
ATOM 907 C C . ALA A 1 125 ? -6.519 -10.010 9.548 1.00 89.75 125 ALA A C 1
ATOM 909 O O . ALA A 1 125 ? -5.694 -9.104 9.456 1.00 89.75 125 ALA A O 1
ATOM 910 N N . TRP A 1 126 ? -6.190 -11.286 9.335 1.00 89.38 126 TRP A N 1
ATOM 911 C CA . TRP A 1 126 ? -4.824 -11.768 9.141 1.00 89.38 126 TRP A CA 1
ATOM 912 C C . TRP A 1 126 ? -4.370 -11.765 7.675 1.00 89.38 126 TRP A C 1
ATOM 914 O O . TRP A 1 126 ? -3.185 -11.933 7.394 1.00 89.38 126 TRP A O 1
ATOM 924 N N . VAL A 1 127 ? -5.281 -11.542 6.721 1.00 92.00 127 VAL A N 1
ATOM 925 C CA . VAL A 1 127 ? -4.962 -11.639 5.282 1.00 92.00 127 VAL A CA 1
ATOM 926 C C . VAL A 1 127 ? -4.234 -10.408 4.738 1.00 92.00 127 VAL A C 1
ATOM 928 O O . VAL A 1 127 ? -3.683 -10.460 3.639 1.00 92.00 127 VAL A O 1
ATOM 931 N N . GLY A 1 128 ? -4.185 -9.309 5.500 1.00 87.50 128 GLY A N 1
ATOM 932 C CA . GLY A 1 128 ? -3.625 -8.031 5.047 1.00 87.50 128 GLY A CA 1
ATOM 933 C C . GLY A 1 128 ? -2.182 -8.137 4.543 1.00 87.50 128 GLY A C 1
ATOM 934 O O . GLY A 1 128 ? -1.864 -7.612 3.475 1.00 87.50 128 GLY A O 1
ATOM 935 N N . GLY A 1 129 ? -1.325 -8.882 5.251 1.00 87.31 129 GLY A N 1
ATOM 936 C CA . GLY A 1 129 ? 0.068 -9.094 4.842 1.00 87.31 129 GLY A CA 1
ATOM 937 C C . GLY A 1 129 ? 0.198 -9.853 3.516 1.00 87.31 129 GLY A C 1
ATOM 938 O O . GLY A 1 129 ? 1.015 -9.488 2.672 1.00 87.31 129 GLY A O 1
ATOM 939 N N . ILE A 1 130 ? -0.657 -10.856 3.294 1.00 92.25 130 ILE A N 1
ATOM 940 C CA . ILE A 1 130 ? -0.693 -11.640 2.049 1.00 92.25 130 ILE A CA 1
ATOM 941 C C . ILE A 1 130 ? -1.149 -10.756 0.881 1.00 92.25 130 ILE A C 1
ATOM 943 O O . ILE A 1 130 ? -0.523 -10.766 -0.179 1.00 92.25 130 ILE A O 1
ATOM 947 N N . CYS A 1 131 ? -2.186 -9.936 1.082 1.00 92.62 131 CYS A N 1
ATOM 948 C CA . CYS A 1 131 ? -2.657 -8.978 0.080 1.00 92.62 131 CYS A CA 1
ATOM 949 C C . CYS A 1 131 ? -1.571 -7.955 -0.297 1.00 92.62 131 CYS A C 1
ATOM 951 O O . CYS A 1 131 ? -1.389 -7.655 -1.478 1.00 92.62 131 CYS A O 1
ATOM 953 N N . GLY A 1 132 ? -0.814 -7.454 0.686 1.00 92.25 132 GLY A N 1
ATOM 954 C CA . GLY A 1 132 ? 0.315 -6.550 0.453 1.00 92.25 132 GLY A CA 1
ATOM 955 C C . GLY A 1 132 ? 1.445 -7.203 -0.348 1.00 92.25 132 GLY A C 1
ATOM 956 O O . GLY A 1 132 ? 1.947 -6.613 -1.305 1.00 92.25 132 GLY A O 1
ATOM 957 N N . ALA A 1 133 ? 1.809 -8.445 -0.015 1.00 92.31 133 ALA A N 1
ATOM 958 C CA . ALA A 1 133 ? 2.808 -9.201 -0.768 1.00 92.31 133 ALA A CA 1
ATOM 959 C C . ALA A 1 133 ? 2.358 -9.444 -2.219 1.00 92.31 133 ALA A C 1
ATOM 961 O O . ALA A 1 133 ? 3.132 -9.219 -3.151 1.00 92.31 133 ALA A O 1
ATOM 962 N N . TYR A 1 134 ? 1.092 -9.824 -2.426 1.00 94.62 134 TYR A N 1
ATOM 963 C CA . TYR A 1 134 ? 0.504 -9.971 -3.759 1.00 94.62 134 TYR A CA 1
ATOM 964 C C . TYR A 1 134 ? 0.577 -8.667 -4.567 1.00 94.62 134 TYR A C 1
ATOM 966 O O . TYR A 1 134 ? 1.039 -8.686 -5.708 1.00 94.62 134 TYR A O 1
ATOM 974 N N . TYR A 1 135 ? 0.208 -7.529 -3.966 1.00 94.06 135 TYR A N 1
ATOM 975 C CA . TYR A 1 135 ? 0.336 -6.210 -4.594 1.00 94.06 135 TYR A CA 1
ATOM 976 C C . TYR A 1 135 ? 1.772 -5.945 -5.069 1.00 94.06 135 TYR A C 1
ATOM 978 O O . TYR A 1 135 ? 1.978 -5.608 -6.235 1.00 94.06 135 TYR A O 1
ATOM 986 N N . VAL A 1 136 ? 2.772 -6.150 -4.203 1.00 93.50 136 VAL A N 1
ATOM 987 C CA . VAL A 1 136 ? 4.184 -5.917 -4.546 1.00 93.50 136 VAL A CA 1
ATOM 988 C C . VAL A 1 136 ? 4.645 -6.836 -5.677 1.00 93.50 136 VAL A C 1
ATOM 990 O O . VAL A 1 136 ? 5.302 -6.364 -6.607 1.00 93.50 136 VAL A O 1
ATOM 993 N N . ILE A 1 137 ? 4.282 -8.122 -5.636 1.00 94.06 137 ILE A N 1
ATOM 994 C CA . ILE A 1 137 ? 4.625 -9.092 -6.685 1.00 94.06 137 ILE A CA 1
ATOM 995 C C . ILE A 1 137 ? 4.045 -8.645 -8.027 1.00 94.06 137 ILE A C 1
ATOM 997 O O . ILE A 1 137 ? 4.787 -8.526 -9.002 1.00 94.06 137 ILE A O 1
ATOM 1001 N N . VAL A 1 138 ? 2.743 -8.353 -8.086 1.00 94.56 138 VAL A N 1
ATOM 1002 C CA . VAL A 1 138 ? 2.094 -7.913 -9.328 1.00 94.56 138 VAL A CA 1
ATOM 1003 C C . VAL A 1 138 ? 2.745 -6.632 -9.839 1.00 94.56 138 VAL A C 1
ATOM 1005 O O . VAL A 1 138 ? 3.082 -6.564 -11.017 1.00 94.56 138 VAL A O 1
ATOM 1008 N N . ASN A 1 139 ? 3.011 -5.666 -8.960 1.00 94.00 139 ASN A N 1
ATOM 1009 C CA . ASN A 1 139 ? 3.666 -4.408 -9.307 1.00 94.00 139 ASN A CA 1
ATOM 1010 C C . ASN A 1 139 ? 5.056 -4.631 -9.944 1.00 94.00 139 ASN A C 1
ATOM 1012 O O . ASN A 1 139 ? 5.349 -4.101 -11.014 1.00 94.00 139 ASN A O 1
ATOM 1016 N N . VAL A 1 140 ? 5.899 -5.486 -9.349 1.00 93.56 140 VAL A N 1
ATOM 1017 C CA . VAL A 1 140 ? 7.228 -5.843 -9.891 1.00 93.56 140 VAL A CA 1
ATOM 1018 C C . VAL A 1 140 ? 7.127 -6.483 -11.281 1.00 93.56 140 VAL A C 1
ATOM 1020 O O . VAL A 1 140 ? 7.993 -6.261 -12.133 1.00 93.56 140 VAL A O 1
ATOM 1023 N N . LEU A 1 141 ? 6.085 -7.282 -11.519 1.00 93.06 141 LEU A N 1
ATOM 1024 C CA . LEU A 1 141 ? 5.873 -7.993 -12.780 1.00 93.06 141 LEU A CA 1
ATOM 1025 C C . LEU A 1 141 ? 5.341 -7.093 -13.900 1.00 93.06 141 LEU A C 1
ATOM 1027 O O . LEU A 1 141 ? 5.688 -7.304 -15.066 1.00 93.06 141 LEU A O 1
ATOM 1031 N N . THR A 1 142 ? 4.486 -6.127 -13.571 1.00 95.06 142 THR A N 1
ATOM 1032 C CA . THR A 1 142 ? 3.727 -5.351 -14.558 1.00 95.06 142 THR A CA 1
ATOM 1033 C C . THR A 1 142 ? 4.351 -3.996 -14.867 1.00 95.06 142 THR A C 1
ATOM 1035 O O . THR A 1 142 ? 4.323 -3.590 -16.029 1.00 95.06 142 THR A O 1
ATOM 1038 N N . VAL A 1 143 ? 4.980 -3.322 -13.895 1.00 95.50 143 VAL A N 1
ATOM 1039 C CA . VAL A 1 143 ? 5.565 -1.980 -14.099 1.00 95.50 143 VAL A CA 1
ATOM 1040 C C . VAL A 1 143 ? 6.597 -1.940 -15.228 1.00 95.50 143 VAL A C 1
ATOM 1042 O O . VAL A 1 143 ? 6.507 -1.029 -16.050 1.00 95.50 143 VAL A O 1
ATOM 1045 N N . PRO A 1 144 ? 7.525 -2.910 -15.373 1.00 91.81 144 PRO A N 1
ATOM 1046 C CA . PRO A 1 144 ? 8.476 -2.896 -16.486 1.00 91.81 144 PRO A CA 1
ATOM 1047 C C . PRO A 1 144 ? 7.835 -3.017 -17.877 1.00 91.81 144 PRO A C 1
ATOM 1049 O O . PRO A 1 144 ? 8.510 -2.759 -18.867 1.00 91.81 144 PRO A O 1
ATOM 1052 N N . ARG A 1 145 ? 6.569 -3.453 -17.964 1.00 92.38 145 ARG A N 1
ATOM 1053 C CA . ARG A 1 145 ? 5.839 -3.666 -19.225 1.00 92.38 145 ARG A CA 1
ATOM 1054 C C . ARG A 1 145 ? 4.845 -2.550 -19.531 1.00 92.38 145 ARG A C 1
ATOM 1056 O O . ARG A 1 145 ? 4.722 -2.158 -20.680 1.00 92.38 145 ARG A O 1
ATOM 1063 N N . LEU A 1 146 ? 4.117 -2.091 -18.515 1.00 94.06 146 LEU A N 1
ATOM 1064 C CA . LEU A 1 146 ? 2.993 -1.160 -18.661 1.00 94.06 146 LEU A CA 1
ATOM 1065 C C . LEU A 1 146 ? 3.326 0.268 -18.205 1.00 94.06 146 LEU A C 1
ATOM 1067 O O . LEU A 1 146 ? 2.549 1.184 -18.458 1.00 94.06 146 LEU A O 1
ATOM 1071 N N . GLY A 1 147 ? 4.459 0.461 -17.524 1.00 93.88 147 GLY A N 1
ATOM 1072 C CA . GLY A 1 147 ? 4.806 1.718 -16.868 1.00 93.88 147 GLY A CA 1
ATOM 1073 C C . GLY A 1 147 ? 4.111 1.893 -15.514 1.00 93.88 147 GLY A C 1
ATOM 1074 O O . GLY A 1 147 ? 3.061 1.312 -15.236 1.00 93.88 147 GLY A O 1
ATOM 1075 N N . ALA A 1 148 ? 4.713 2.702 -14.638 1.00 93.62 148 ALA A N 1
ATOM 1076 C CA . ALA A 1 148 ? 4.211 2.903 -13.276 1.00 93.62 148 ALA A CA 1
ATOM 1077 C C . ALA A 1 148 ? 2.850 3.618 -13.246 1.00 93.62 148 ALA A C 1
ATOM 1079 O O . ALA A 1 148 ? 1.981 3.229 -12.470 1.00 93.62 148 ALA A O 1
ATOM 1080 N N . ALA A 1 149 ? 2.646 4.618 -14.113 1.00 95.19 149 ALA A N 1
ATOM 1081 C CA . ALA A 1 149 ? 1.401 5.386 -14.172 1.00 95.19 149 ALA A CA 1
ATOM 1082 C C . ALA A 1 149 ? 0.191 4.492 -14.488 1.00 95.19 149 ALA A C 1
ATOM 1084 O O . ALA A 1 149 ? -0.806 4.531 -13.768 1.00 95.19 149 ALA A O 1
ATOM 1085 N N . THR A 1 150 ? 0.307 3.633 -15.503 1.00 96.06 150 THR A N 1
ATOM 1086 C CA . THR A 1 150 ? -0.735 2.675 -15.894 1.00 96.06 150 THR A CA 1
ATOM 1087 C C . THR A 1 150 ? -1.017 1.656 -14.796 1.00 96.06 150 THR A C 1
ATOM 1089 O O . THR A 1 150 ? -2.169 1.400 -14.463 1.00 96.06 150 THR A O 1
ATOM 1092 N N . VAL A 1 151 ? 0.023 1.070 -14.194 1.00 96.50 151 VAL A N 1
ATOM 1093 C CA . VAL A 1 151 ? -0.160 0.047 -13.151 1.00 96.50 151 VAL A CA 1
ATOM 1094 C C . VAL A 1 151 ? -0.826 0.632 -11.907 1.00 96.50 151 VAL A C 1
ATOM 1096 O O . VAL A 1 151 ? -1.773 0.048 -11.379 1.00 96.50 151 VAL A O 1
ATOM 1099 N N . LEU A 1 152 ? -0.369 1.798 -11.445 1.00 96.00 152 LEU A N 1
ATOM 1100 C CA . LEU A 1 152 ? -0.921 2.432 -10.250 1.00 96.00 152 LEU A CA 1
ATOM 1101 C C . LEU A 1 152 ? -2.328 2.982 -10.484 1.00 96.00 152 LEU A C 1
ATOM 1103 O O . LEU A 1 152 ? -3.159 2.872 -9.585 1.00 96.00 152 LEU A O 1
ATOM 1107 N N . SER A 1 153 ? -2.637 3.509 -11.674 1.00 96.56 153 SER A N 1
ATOM 1108 C CA . SER A 1 153 ? -3.994 3.970 -11.987 1.00 96.56 153 SER 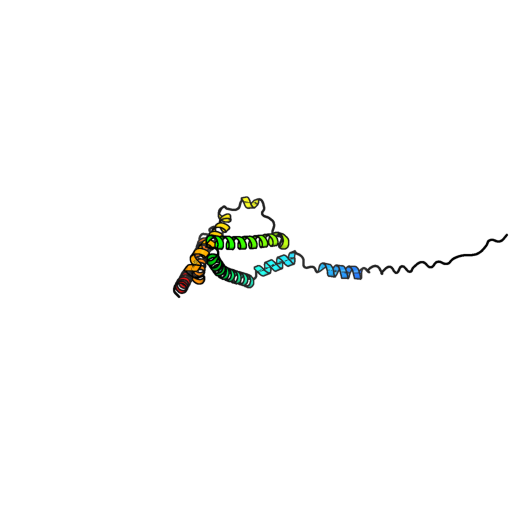A CA 1
ATOM 1109 C C . SER A 1 153 ? -4.996 2.812 -11.981 1.00 96.56 153 SER A C 1
ATOM 1111 O O . SER A 1 153 ? -6.061 2.933 -11.373 1.00 96.56 153 SER A O 1
ATOM 1113 N N . VAL A 1 154 ? -4.634 1.658 -12.559 1.00 96.81 154 VAL A N 1
ATOM 1114 C CA . VAL A 1 154 ? -5.442 0.429 -12.496 1.00 96.81 154 VAL A CA 1
ATOM 1115 C C . VAL A 1 154 ? -5.648 -0.008 -11.045 1.00 96.81 154 VAL A C 1
ATOM 1117 O O . VAL A 1 154 ? -6.781 -0.293 -10.650 1.00 96.81 154 VAL A O 1
ATOM 1120 N N . PHE A 1 155 ? -4.586 -0.023 -10.229 1.00 96.19 155 PHE A N 1
ATOM 1121 C CA . PHE A 1 155 ? -4.705 -0.386 -8.816 1.00 96.19 155 PHE A CA 1
ATOM 1122 C C . PHE A 1 155 ? -5.660 0.538 -8.065 1.00 96.19 155 PHE A C 1
ATOM 1124 O O . PHE A 1 155 ? -6.601 0.042 -7.451 1.00 96.19 155 PHE A O 1
ATOM 1131 N N . VAL A 1 156 ? -5.479 1.856 -8.158 1.00 95.12 156 VAL A N 1
ATOM 1132 C CA . VAL A 1 156 ? -6.344 2.830 -7.475 1.00 95.12 156 VAL A CA 1
ATOM 1133 C C . VAL A 1 156 ? -7.794 2.683 -7.933 1.00 95.12 156 VAL A C 1
ATOM 1135 O O . VAL A 1 156 ? -8.698 2.641 -7.101 1.00 95.12 156 VAL A O 1
ATOM 1138 N N . CYS A 1 157 ? -8.033 2.524 -9.237 1.00 96.56 157 CYS A N 1
ATOM 1139 C CA . CYS A 1 157 ? -9.373 2.293 -9.770 1.00 96.56 157 CYS A CA 1
ATOM 1140 C C . CYS A 1 157 ? -10.016 1.035 -9.162 1.00 96.56 157 CYS A C 1
ATOM 1142 O O . CYS A 1 157 ? -11.112 1.111 -8.604 1.00 96.56 157 CYS A O 1
ATOM 1144 N N . SER A 1 158 ? -9.311 -0.102 -9.180 1.00 95.94 158 SER A N 1
ATOM 1145 C CA . SER A 1 158 ? -9.818 -1.351 -8.597 1.00 95.94 158 SER A CA 1
ATOM 1146 C C . SER A 1 158 ? -10.053 -1.254 -7.086 1.00 95.94 158 SER A C 1
ATOM 1148 O O . SER A 1 158 ? -11.057 -1.764 -6.591 1.00 95.94 158 SER A O 1
ATOM 1150 N N . GLN A 1 159 ? -9.174 -0.556 -6.360 1.00 95.44 159 GLN A N 1
ATOM 1151 C CA . GLN A 1 159 ? -9.271 -0.367 -4.915 1.00 95.44 159 GLN A CA 1
ATOM 1152 C C . GLN A 1 159 ? -10.513 0.443 -4.557 1.00 95.44 159 GLN A C 1
ATOM 1154 O O . GLN A 1 159 ? -11.255 0.040 -3.669 1.00 95.44 159 GLN A O 1
ATOM 1159 N N . VAL A 1 160 ? -10.778 1.546 -5.262 1.00 94.19 160 VAL A N 1
ATOM 1160 C CA . VAL A 1 160 ? -11.937 2.409 -4.984 1.00 94.19 160 VAL A CA 1
ATOM 1161 C C . VAL A 1 160 ? -13.254 1.706 -5.318 1.00 94.19 160 VAL A C 1
ATOM 1163 O O . VAL A 1 160 ? -14.209 1.789 -4.538 1.00 94.19 160 VAL A O 1
ATOM 1166 N N . ILE A 1 161 ? -13.315 0.986 -6.442 1.00 93.88 161 ILE A N 1
ATOM 1167 C CA . ILE A 1 161 ? -14.505 0.212 -6.820 1.00 93.88 161 ILE A CA 1
ATOM 1168 C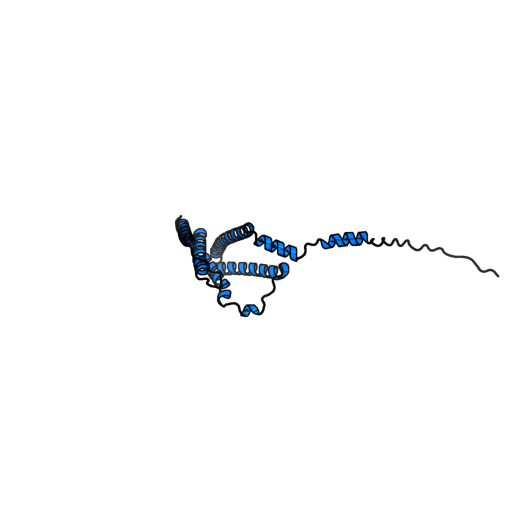 C . ILE A 1 161 ? -14.773 -0.873 -5.773 1.00 93.88 161 ILE A C 1
ATOM 1170 O O . ILE A 1 161 ? -15.881 -0.965 -5.247 1.00 93.88 161 ILE A O 1
ATOM 1174 N N . PHE A 1 162 ? -13.754 -1.655 -5.412 1.00 94.38 162 PHE A N 1
ATOM 1175 C CA . PHE A 1 162 ? -13.919 -2.755 -4.468 1.00 94.38 162 PHE A CA 1
ATOM 1176 C C . PHE A 1 162 ? -14.189 -2.279 -3.036 1.00 94.38 162 PHE A C 1
ATOM 1178 O O . PHE A 1 162 ? -15.063 -2.828 -2.369 1.00 94.38 162 PHE A O 1
ATOM 1185 N N . ALA A 1 163 ? -13.529 -1.208 -2.584 1.00 92.81 163 ALA A N 1
ATOM 1186 C CA . ALA A 1 163 ? -13.832 -0.568 -1.304 1.00 92.81 163 ALA A CA 1
ATOM 1187 C C . ALA A 1 163 ? -15.295 -0.116 -1.244 1.00 92.81 163 ALA A C 1
ATOM 1189 O O . ALA A 1 163 ? -15.958 -0.277 -0.226 1.00 92.81 163 ALA A O 1
ATOM 1190 N N . SER A 1 164 ? -15.836 0.371 -2.361 1.00 91.75 164 SER A N 1
ATOM 1191 C CA . SER A 1 164 ? -17.237 0.766 -2.407 1.00 91.75 164 SER A CA 1
ATOM 1192 C C . SER A 1 164 ? -18.218 -0.405 -2.334 1.00 91.75 164 SER A C 1
ATOM 1194 O O . SER A 1 164 ? -19.290 -0.254 -1.756 1.00 91.75 164 SER A O 1
ATOM 1196 N N . ILE A 1 165 ? -17.850 -1.569 -2.872 1.00 91.69 165 ILE A N 1
ATOM 1197 C CA . ILE A 1 165 ? -18.617 -2.815 -2.720 1.00 91.69 165 ILE A CA 1
ATOM 1198 C C . ILE A 1 165 ? -18.581 -3.278 -1.258 1.00 91.69 165 ILE A C 1
ATOM 1200 O O . ILE A 1 165 ? -19.624 -3.616 -0.701 1.00 91.69 165 ILE A O 1
ATOM 1204 N N . ILE A 1 166 ? -17.403 -3.249 -0.622 1.00 92.88 166 ILE A N 1
ATOM 1205 C CA . ILE A 1 166 ? -17.237 -3.574 0.804 1.00 92.88 166 ILE A CA 1
ATOM 1206 C C . ILE A 1 166 ? -18.127 -2.675 1.669 1.00 92.88 166 ILE A C 1
ATOM 1208 O O . ILE A 1 166 ? -18.884 -3.190 2.490 1.00 92.88 166 ILE A O 1
ATOM 1212 N N . ASP A 1 167 ? -18.083 -1.360 1.441 1.00 92.88 167 ASP A N 1
ATOM 1213 C CA . ASP A 1 167 ? -18.913 -0.374 2.139 1.00 92.88 167 ASP A CA 1
ATOM 1214 C C . ASP A 1 167 ? -20.416 -0.637 1.952 1.00 92.88 167 ASP A C 1
ATOM 1216 O O . ASP A 1 167 ? -21.198 -0.507 2.893 1.00 92.88 167 ASP A O 1
ATOM 1220 N N . HIS A 1 168 ? -20.831 -0.989 0.731 1.00 90.81 168 HIS A N 1
ATOM 1221 C CA . HIS A 1 168 ? -22.240 -1.180 0.394 1.00 90.81 168 HIS A CA 1
ATOM 1222 C C . HIS A 1 168 ? -22.853 -2.389 1.093 1.00 90.81 168 HIS A C 1
ATOM 1224 O O . HIS A 1 168 ? -23.962 -2.308 1.616 1.00 90.81 168 HIS A O 1
ATOM 1230 N N . PHE A 1 169 ? -22.113 -3.495 1.126 1.00 91.62 169 PHE A N 1
ATOM 1231 C CA . PHE A 1 169 ? -22.546 -4.740 1.755 1.00 91.62 169 PHE A CA 1
ATOM 1232 C C . PHE A 1 169 ? -22.106 -4.861 3.224 1.00 91.62 169 PHE A C 1
ATOM 1234 O O . PHE A 1 169 ? -22.287 -5.923 3.816 1.00 91.62 169 PHE A O 1
ATOM 1241 N N . ALA A 1 170 ? -21.517 -3.805 3.805 1.00 90.44 170 ALA A N 1
ATOM 1242 C CA . ALA A 1 170 ? -20.969 -3.794 5.167 1.00 90.44 170 ALA A CA 1
ATOM 1243 C C . ALA A 1 170 ? -20.020 -4.976 5.454 1.00 90.44 170 ALA A C 1
ATOM 1245 O O . ALA A 1 170 ? -19.997 -5.553 6.546 1.00 90.44 170 ALA A O 1
ATOM 1246 N N . LEU A 1 171 ? -19.241 -5.379 4.446 1.00 88.69 171 LEU A N 1
ATOM 1247 C CA . LEU A 1 171 ? -18.336 -6.519 4.566 1.00 88.69 171 LEU A CA 1
ATOM 1248 C C . LEU A 1 171 ? -17.195 -6.184 5.534 1.00 88.69 171 LEU A C 1
ATOM 1250 O O . LEU A 1 171 ? -16.812 -5.031 5.700 1.00 88.69 171 LEU A O 1
ATOM 1254 N N . LEU A 1 172 ? -16.607 -7.205 6.162 1.00 87.06 172 LEU A N 1
ATOM 1255 C CA . LEU A 1 172 ? -15.434 -7.059 7.044 1.00 87.06 172 LEU A CA 1
ATOM 1256 C C . LEU A 1 172 ? -15.676 -6.201 8.306 1.00 87.06 172 LEU A C 1
ATOM 1258 O O . LEU A 1 172 ? -14.717 -5.811 8.975 1.00 87.06 172 LEU A O 1
ATOM 1262 N N . GLY A 1 173 ? -16.941 -5.945 8.660 1.00 82.50 173 GLY A N 1
ATOM 1263 C CA . GLY A 1 173 ? -17.320 -5.184 9.852 1.00 82.50 173 GLY A CA 1
ATOM 1264 C C . GLY A 1 173 ? -17.216 -3.666 9.688 1.00 82.50 173 GLY A C 1
ATOM 1265 O O . GLY A 1 173 ? -17.190 -2.956 10.693 1.00 82.50 173 GLY A O 1
ATOM 1266 N N . VAL A 1 174 ? -17.138 -3.158 8.450 1.00 88.12 174 VAL A N 1
ATOM 1267 C CA . VAL A 1 174 ? -17.190 -1.711 8.197 1.00 88.12 174 VAL A CA 1
ATOM 1268 C C . VAL A 1 174 ? -18.630 -1.186 8.301 1.00 88.12 174 VAL A C 1
ATOM 1270 O O . VAL A 1 174 ? -19.571 -1.930 8.014 1.00 88.12 174 VAL A O 1
ATOM 1273 N N . PRO A 1 175 ? -18.839 0.090 8.680 1.00 84.31 175 PRO A N 1
ATOM 1274 C CA . PRO A 1 175 ? -20.166 0.695 8.659 1.00 84.31 175 PRO A CA 1
ATOM 1275 C C . PRO A 1 175 ? -20.771 0.669 7.252 1.00 84.31 175 PRO A C 1
ATOM 1277 O O . PRO A 1 175 ? -20.105 1.052 6.287 1.00 84.31 175 PRO A O 1
ATOM 1280 N N . GLN A 1 176 ? -22.040 0.271 7.145 1.00 88.19 176 GLN A N 1
ATOM 1281 C CA . GLN A 1 176 ? -22.749 0.272 5.869 1.00 88.19 176 GLN A CA 1
ATOM 1282 C C . GLN A 1 176 ? -22.853 1.699 5.316 1.00 88.19 176 GLN A C 1
ATOM 1284 O O . GLN A 1 176 ? -23.246 2.629 6.025 1.00 88.19 176 GLN A O 1
ATOM 1289 N N . ARG A 1 177 ? -22.531 1.869 4.034 1.00 88.50 177 ARG A N 1
ATOM 1290 C CA . ARG A 1 177 ? -22.761 3.112 3.290 1.00 88.50 177 ARG A CA 1
ATOM 1291 C C . ARG A 1 177 ? -23.442 2.818 1.972 1.00 88.50 177 ARG A C 1
ATOM 1293 O O . ARG A 1 177 ? -22.993 1.968 1.209 1.00 88.50 177 ARG A O 1
ATOM 1300 N N . ASP A 1 178 ? -24.462 3.601 1.654 1.00 86.19 178 ASP A N 1
ATOM 1301 C CA . ASP A 1 178 ? -25.176 3.440 0.396 1.00 86.19 178 ASP A CA 1
ATOM 1302 C C . ASP A 1 178 ? -24.268 3.695 -0.810 1.00 86.19 178 ASP A C 1
ATOM 1304 O O . ASP A 1 178 ? -23.448 4.625 -0.851 1.00 86.19 178 ASP A O 1
ATOM 1308 N N . TYR A 1 179 ? -24.422 2.844 -1.822 1.00 86.06 179 TYR A N 1
ATOM 1309 C CA . TYR A 1 179 ? -23.744 3.017 -3.094 1.00 86.06 179 TYR A CA 1
ATOM 1310 C C . TYR A 1 179 ? -24.588 3.927 -3.983 1.00 86.06 179 TYR A C 1
ATOM 1312 O O . TYR A 1 179 ? -25.457 3.491 -4.733 1.00 86.06 179 TYR A O 1
ATOM 1320 N N . THR A 1 180 ? -24.378 5.234 -3.820 1.00 91.44 180 THR A N 1
ATOM 1321 C CA . THR A 1 180 ? -25.156 6.262 -4.516 1.00 91.44 180 THR A CA 1
ATOM 1322 C C . THR A 1 180 ? -24.840 6.304 -6.012 1.00 91.44 180 THR A C 1
ATOM 1324 O O . THR A 1 180 ? -23.750 5.929 -6.453 1.00 91.44 180 THR A O 1
ATOM 1327 N N . VAL A 1 181 ? -25.765 6.863 -6.801 1.00 90.81 181 VAL A N 1
ATOM 1328 C CA . VAL A 1 181 ? -25.570 7.116 -8.243 1.00 90.81 181 VAL A CA 1
ATOM 1329 C C . VAL A 1 181 ? -24.283 7.909 -8.510 1.00 90.81 181 VAL A C 1
ATOM 1331 O O . VAL A 1 181 ? -23.575 7.643 -9.479 1.00 90.81 181 VAL A O 1
ATOM 1334 N N . TRP A 1 182 ? -23.913 8.823 -7.610 1.00 92.00 182 TRP A N 1
ATOM 1335 C CA . TRP A 1 182 ? -22.667 9.584 -7.705 1.00 92.00 182 TRP A CA 1
ATOM 1336 C C . TRP A 1 182 ? -21.411 8.718 -7.560 1.00 92.00 182 TRP A C 1
ATOM 1338 O O . TRP A 1 182 ? -20.432 8.957 -8.262 1.00 92.00 182 TRP A O 1
ATOM 1348 N N . ARG A 1 183 ? -21.424 7.684 -6.706 1.00 89.88 183 ARG A N 1
ATOM 1349 C CA . ARG A 1 183 ? -20.297 6.738 -6.589 1.00 89.88 183 ARG A CA 1
ATOM 1350 C C . ARG A 1 183 ? -20.178 5.844 -7.821 1.00 89.88 183 ARG A C 1
ATOM 1352 O O . ARG A 1 183 ? -19.059 5.539 -8.235 1.00 89.88 183 ARG A O 1
ATOM 1359 N N . ILE A 1 184 ? -21.305 5.474 -8.429 1.00 90.00 184 ILE A N 1
ATOM 1360 C CA . ILE A 1 184 ? -21.331 4.758 -9.712 1.00 90.00 184 ILE A CA 1
ATOM 1361 C C . ILE A 1 184 ? -20.696 5.630 -10.800 1.00 90.00 184 ILE A C 1
ATOM 1363 O O . ILE A 1 184 ? -19.758 5.197 -11.469 1.00 90.00 184 ILE A O 1
ATOM 1367 N N . LEU A 1 185 ? -21.141 6.883 -10.928 1.00 93.62 185 LEU A N 1
ATOM 1368 C CA . LEU A 1 185 ? -20.591 7.828 -11.900 1.00 93.62 185 LEU A CA 1
ATOM 1369 C C . LEU A 1 185 ? -19.089 8.068 -11.679 1.00 93.62 185 LEU A C 1
ATOM 1371 O O . LEU A 1 185 ? -18.314 8.028 -12.631 1.00 93.62 185 LEU A O 1
ATOM 1375 N N . ALA A 1 186 ? -18.662 8.245 -10.426 1.00 92.94 186 ALA A N 1
ATOM 1376 C CA . ALA A 1 186 ? -17.249 8.380 -10.079 1.00 92.94 186 ALA A CA 1
ATOM 1377 C C . ALA A 1 186 ? -16.435 7.131 -10.457 1.00 92.94 186 ALA A C 1
ATOM 1379 O O . ALA A 1 186 ? -15.319 7.254 -10.957 1.00 92.94 186 ALA A O 1
ATOM 1380 N N . SER A 1 187 ? -16.999 5.933 -10.282 1.00 93.25 187 SER A N 1
ATOM 1381 C CA . SER A 1 187 ? -16.348 4.672 -10.658 1.00 93.25 187 SER A CA 1
ATOM 1382 C C . SER A 1 187 ? -16.140 4.575 -12.171 1.00 93.25 187 SER A C 1
ATOM 1384 O O . SER A 1 187 ? -15.043 4.238 -12.614 1.00 93.25 187 SER A O 1
ATOM 1386 N N . PHE A 1 188 ? -17.140 4.956 -12.973 1.00 94.69 188 PHE A N 1
ATOM 1387 C CA . PHE A 1 188 ? -16.978 5.071 -14.427 1.00 94.69 188 PHE A CA 1
ATOM 1388 C C . PHE A 1 188 ? -15.934 6.124 -14.814 1.00 94.69 188 PHE A C 1
ATOM 1390 O O . PHE A 1 188 ? -15.118 5.874 -15.700 1.00 94.69 188 PHE A O 1
ATOM 1397 N N . GLY A 1 189 ? -15.911 7.266 -14.122 1.00 96.62 189 GLY A N 1
ATOM 1398 C CA . GLY A 1 189 ? -14.889 8.296 -14.307 1.00 96.62 189 GLY A CA 1
ATOM 1399 C C . GLY A 1 189 ? -13.472 7.765 -14.071 1.00 96.62 189 GLY A C 1
ATOM 1400 O O . GLY A 1 189 ? -12.594 7.977 -14.903 1.00 96.62 189 GLY A O 1
ATOM 1401 N N . LEU A 1 190 ? -13.259 7.002 -12.992 1.00 96.12 190 LEU A N 1
ATOM 1402 C CA . LEU A 1 190 ? -11.970 6.365 -12.704 1.00 96.12 190 LEU A CA 1
ATOM 1403 C C . LEU A 1 190 ? -11.546 5.393 -13.809 1.00 96.12 190 LEU A C 1
ATOM 1405 O O . LEU A 1 190 ? -10.393 5.432 -14.233 1.00 96.12 190 LEU A O 1
ATOM 1409 N N . VAL A 1 191 ? -12.467 4.562 -14.307 1.00 96.50 191 VAL A N 1
ATOM 1410 C CA . VAL A 1 191 ? -12.185 3.662 -15.439 1.00 96.50 191 VAL A CA 1
ATOM 1411 C C . VAL A 1 191 ? -11.798 4.465 -16.684 1.00 96.50 191 VAL A C 1
ATOM 1413 O O . VAL A 1 191 ? -10.824 4.123 -17.352 1.00 96.50 191 VAL A O 1
ATOM 1416 N N . GLY A 1 192 ? -12.500 5.567 -16.966 1.00 96.69 192 GLY A N 1
ATOM 1417 C CA . GLY A 1 192 ? -12.158 6.484 -18.053 1.00 96.69 192 GLY A CA 1
ATOM 1418 C C . GLY A 1 192 ? -10.737 7.040 -17.931 1.00 96.69 192 GLY A C 1
ATOM 1419 O O . GLY A 1 192 ? -9.966 6.957 -18.887 1.00 96.69 192 GLY A O 1
ATOM 1420 N N . CYS A 1 193 ? -10.353 7.523 -16.745 1.00 96.25 193 CYS A N 1
ATOM 1421 C CA . CYS A 1 193 ? -8.992 7.995 -16.473 1.00 96.25 193 CYS A CA 1
ATOM 1422 C C . CYS A 1 193 ? -7.943 6.908 -16.739 1.00 96.25 193 CYS A C 1
ATOM 1424 O O . CYS A 1 193 ? -6.932 7.177 -17.385 1.00 96.25 193 CYS A O 1
ATOM 1426 N N . VAL A 1 194 ? -8.191 5.673 -16.288 1.00 97.00 194 VAL A N 1
ATOM 1427 C CA . VAL A 1 194 ? -7.289 4.537 -16.531 1.00 97.00 194 VAL A CA 1
ATOM 1428 C C . VAL A 1 194 ? -7.134 4.261 -18.023 1.00 97.00 194 VAL A C 1
ATOM 1430 O O . VAL A 1 194 ? -6.013 4.079 -18.484 1.00 97.00 194 VAL A O 1
ATOM 1433 N N . VAL A 1 195 ? -8.228 4.259 -18.792 1.00 96.69 195 VAL A N 1
ATOM 1434 C CA . VAL A 1 195 ? -8.184 4.014 -20.244 1.00 96.69 195 VAL A CA 1
ATOM 1435 C C . VAL A 1 195 ? -7.354 5.073 -20.965 1.00 96.69 195 VAL A C 1
ATOM 1437 O O . VAL A 1 195 ? -6.590 4.727 -21.863 1.00 96.69 195 VAL A O 1
ATOM 1440 N N . VAL A 1 196 ? -7.485 6.344 -20.577 1.00 97.19 196 VAL A N 1
ATOM 1441 C CA . VAL A 1 196 ? -6.695 7.436 -21.161 1.00 97.19 196 VAL A CA 1
ATOM 1442 C C . VAL A 1 196 ? -5.214 7.266 -20.821 1.00 97.19 196 VAL A C 1
ATOM 1444 O O . VAL A 1 196 ? -4.399 7.240 -21.735 1.00 97.19 196 VAL A O 1
ATOM 1447 N N . ILE A 1 197 ? -4.875 7.057 -19.543 1.00 96.31 197 ILE A N 1
ATOM 1448 C CA . ILE A 1 197 ? -3.485 6.852 -19.086 1.00 96.31 197 ILE A CA 1
ATOM 1449 C C . ILE A 1 197 ? -2.852 5.613 -19.732 1.00 96.31 197 ILE A C 1
ATOM 1451 O O . ILE A 1 197 ? -1.668 5.600 -20.033 1.00 96.31 197 ILE A O 1
ATOM 1455 N N . ALA A 1 198 ? -3.622 4.543 -19.931 1.00 93.75 198 ALA A N 1
ATOM 1456 C CA . ALA A 1 198 ? -3.106 3.315 -20.526 1.00 93.75 198 ALA A CA 1
ATOM 1457 C C . ALA A 1 198 ? -2.856 3.437 -22.039 1.00 93.75 198 ALA A C 1
ATOM 1459 O O . ALA A 1 198 ? -2.141 2.605 -22.599 1.00 93.75 198 ALA A O 1
ATOM 1460 N N . LYS A 1 199 ? -3.482 4.413 -22.712 1.00 93.38 199 LYS A N 1
ATOM 1461 C CA . LYS A 1 199 ? -3.390 4.598 -24.167 1.00 93.38 199 LYS A CA 1
ATOM 1462 C C . LYS A 1 199 ? -2.384 5.658 -24.611 1.00 93.38 199 LYS A C 1
ATOM 1464 O O . LYS A 1 199 ? -1.916 5.549 -25.744 1.00 93.38 199 LYS A O 1
ATOM 1469 N N . PHE A 1 200 ? -2.107 6.664 -23.786 1.00 89.38 200 PHE A N 1
ATOM 1470 C CA . PHE A 1 200 ? -1.283 7.830 -24.122 1.00 89.38 200 PHE A CA 1
ATOM 1471 C C . PHE A 1 200 ? -0.182 8.025 -23.083 1.00 89.38 200 PHE A C 1
ATOM 1473 O O . PHE A 1 200 ? 0.943 8.372 -23.500 1.00 89.38 200 PHE A O 1
#

InterPro domains:
  IPR006750 Putative inner membrane exporter, YdcZ [PF04657] (58-194)
  IPR006750 Putative inner membrane exporter, YdcZ [PTHR34821] (53-198)

Sequence (200 aa):
MTAPEEDLEEAGPNSCSPPSPTIDTIESTAAAENQQPSTKEKIKKKMDLLGNTYFSCFLLIVAGCCLAVQAGANATLNKYGGRSFAATISFATGLLAVLIFFVIDVTALGTPLPSSKLTTAPAYAWVGGICGAYYVIVNVLTVPRLGAATVLSVFVCSQVIFASIIDHFALLGVPQRDYTVWRILASFGLVGCVVVIAKF

pLDDT: mean 83.51, std 16.71, range [41.06, 97.31]

Organism: Mortierella isabellina (NCBI:txid91625)

Radius of gyration: 33.16 Å; chains: 1; bounding box: 81×47×118 Å